Protein AF-A0A381EFH3-F1 (afdb_monomer_lite)

Sequence (188 aa):
MKIPSRKLTAARLFTASRSDPRAYLYGVLFDYDGDRIVASNSRGFCVIPHTFGANKPTGRALYLLPRG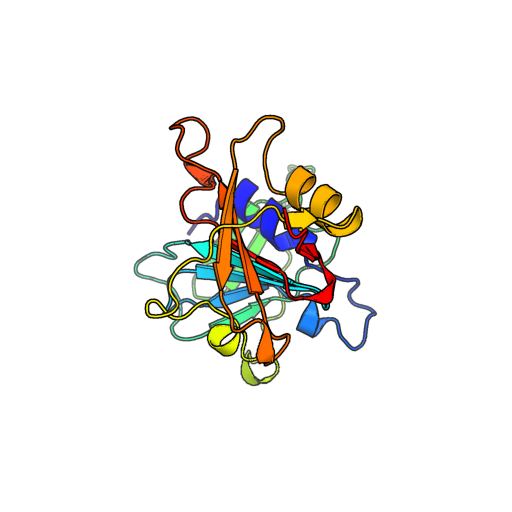SLGDYCELTDGTLTTYNRRDEEQERYQLFAQDAGKYPHFERLLPTTDAAPQNGQICLISDSLRLLARILPAGCPIQVTVYGDEAENNDVVEVRANDGDNYEELAGMRVILGPTRWTRKEL

Radius of gyration: 17.04 Å; chains: 1; bounding box: 40×42×48 Å

Secondary structure (DSSP, 8-state):
-EEPHHHHHHHHTT---TT-TTGGGG-EEEETTTTEEEEEETTEEEEEE----TTPPSSEEEE---TTTTSSEEEEETTEEEEE-SS-SS--EEEP-EEEGGGS--GGGGSPPTTSPPBP-EEEE-HHHHHHHHHHSPTT--EEEEEES-GGGT--EEEEEE-S-GGGGGGTT-EEEE-GGGEEEEP-

pLDDT: mean 70.17, std 10.73, range [44.03, 88.94]

Foldseek 3Di:
DWDDLLLLQLLLLQADAPPPPVRLQQWWKDAQVQQWIWGGHPFWIKIAHHHLDDQEDHGMWTWRDHNPLRCWIWDQDNNWIWTFHPPDPPTDTDTTDTDDCPPHPPCVVLDDDPPFDWDDFDKFFDPVLVVSCCSSDPPPQDKDKTWGDDVVVLWIKIKIARDDDPVPVSRPPMIIIGTNVGIDTDDD

Structure (mmCIF, N/CA/C/O backbone):
data_AF-A0A381EFH3-F1
#
_entry.id   AF-A0A381EFH3-F1
#
loop_
_atom_site.group_PDB
_atom_site.id
_atom_site.type_symbol
_atom_site.label_atom_id
_atom_site.label_alt_id
_atom_site.label_comp_id
_atom_site.label_asym_id
_atom_site.label_entity_id
_atom_site.label_seq_id
_atom_site.pdbx_PDB_ins_code
_atom_site.Cartn_x
_atom_site.Cartn_y
_atom_site.Cartn_z
_atom_site.occupancy
_atom_site.B_iso_or_equiv
_atom_site.auth_seq_id
_atom_site.auth_comp_id
_atom_site.auth_asym_id
_atom_site.auth_atom_id
_atom_site.pdbx_PDB_model_num
ATOM 1 N N . MET A 1 1 ? -1.723 5.601 18.797 1.00 75.38 1 MET A N 1
ATOM 2 C CA . MET A 1 1 ? -0.472 5.682 18.002 1.00 75.38 1 MET A CA 1
ATOM 3 C C . MET A 1 1 ? -0.669 6.568 16.779 1.00 75.38 1 MET A C 1
ATOM 5 O O . MET A 1 1 ? -1.712 6.477 16.144 1.00 75.38 1 MET A O 1
ATOM 9 N N . LYS A 1 2 ? 0.351 7.375 16.449 1.00 76.00 2 LYS A N 1
ATOM 10 C CA . LYS A 1 2 ? 0.412 8.304 15.310 1.00 76.00 2 LYS A CA 1
ATOM 11 C C . LYS A 1 2 ? 0.906 7.608 14.031 1.00 76.00 2 LYS A C 1
ATOM 13 O O . LYS A 1 2 ? 1.995 7.038 14.052 1.00 76.00 2 LYS A O 1
ATOM 18 N N . ILE A 1 3 ? 0.179 7.711 12.913 1.00 75.12 3 ILE A N 1
ATOM 19 C CA . ILE A 1 3 ? 0.666 7.235 11.600 1.00 75.12 3 ILE A CA 1
ATOM 20 C C . ILE A 1 3 ? 1.233 8.420 10.797 1.00 75.12 3 ILE A C 1
ATOM 22 O O . ILE A 1 3 ? 0.527 9.421 10.638 1.00 75.12 3 ILE A O 1
ATOM 26 N N . PRO A 1 4 ? 2.472 8.342 10.263 1.00 74.75 4 PRO A N 1
ATOM 27 C CA . PRO A 1 4 ? 3.064 9.428 9.483 1.00 74.75 4 PRO A CA 1
ATOM 28 C C . PRO A 1 4 ? 2.220 9.836 8.269 1.00 74.75 4 PRO A C 1
ATOM 30 O O . PRO A 1 4 ? 1.733 8.995 7.507 1.00 74.75 4 PRO A O 1
ATOM 33 N N . SER A 1 5 ? 2.095 11.146 8.044 1.00 67.19 5 SER A N 1
ATOM 34 C CA . SER A 1 5 ? 1.216 11.712 7.010 1.00 67.19 5 SER A CA 1
ATOM 35 C C . SER A 1 5 ? 1.596 11.289 5.584 1.00 67.19 5 SER A C 1
ATOM 37 O O . SER A 1 5 ? 0.707 11.060 4.760 1.00 67.19 5 SER A O 1
ATOM 39 N N . ARG A 1 6 ? 2.891 11.110 5.277 1.00 70.75 6 ARG A N 1
ATOM 40 C CA . ARG A 1 6 ? 3.347 10.652 3.950 1.00 70.75 6 ARG A CA 1
ATOM 41 C C . ARG A 1 6 ? 2.945 9.209 3.652 1.00 70.75 6 ARG A C 1
ATOM 43 O O . ARG A 1 6 ? 2.453 8.943 2.557 1.00 70.75 6 ARG A O 1
ATOM 50 N N . LYS A 1 7 ? 3.026 8.309 4.640 1.00 74.81 7 LYS A N 1
ATOM 51 C CA . LYS A 1 7 ? 2.549 6.916 4.523 1.00 74.81 7 LYS A CA 1
ATOM 52 C C . LYS A 1 7 ? 1.052 6.870 4.191 1.00 74.81 7 LYS A C 1
ATOM 54 O O . LYS A 1 7 ? 0.626 6.167 3.278 1.00 74.81 7 LYS A O 1
ATOM 59 N N . LEU A 1 8 ? 0.254 7.712 4.844 1.00 70.50 8 LEU A N 1
ATOM 60 C CA . LEU A 1 8 ? -1.182 7.845 4.556 1.00 70.50 8 LEU A CA 1
ATOM 61 C C . LEU A 1 8 ? -1.478 8.539 3.218 1.00 70.50 8 LEU A C 1
ATOM 63 O O . LEU A 1 8 ? -2.525 8.311 2.608 1.00 70.50 8 LEU A O 1
ATOM 67 N N . THR A 1 9 ? -0.591 9.424 2.766 1.00 70.75 9 THR A N 1
ATOM 68 C CA . THR A 1 9 ? -0.706 10.089 1.459 1.00 70.75 9 THR A CA 1
ATOM 69 C C . THR A 1 9 ? -0.482 9.091 0.332 1.00 70.75 9 THR A C 1
ATOM 71 O O . THR A 1 9 ? -1.271 9.050 -0.609 1.00 70.75 9 THR A O 1
ATOM 74 N N . ALA A 1 10 ? 0.516 8.220 0.473 1.00 72.56 10 ALA A N 1
ATOM 75 C CA . ALA A 1 10 ? 0.733 7.107 -0.438 1.00 72.56 10 ALA A CA 1
ATOM 76 C C . ALA A 1 10 ? -0.466 6.150 -0.488 1.00 72.56 10 ALA A C 1
ATOM 78 O O . ALA A 1 10 ? -0.978 5.869 -1.571 1.00 72.56 10 ALA A O 1
ATOM 79 N N . ALA A 1 11 ? -0.962 5.704 0.673 1.00 72.62 11 ALA A N 1
ATOM 80 C CA . ALA A 1 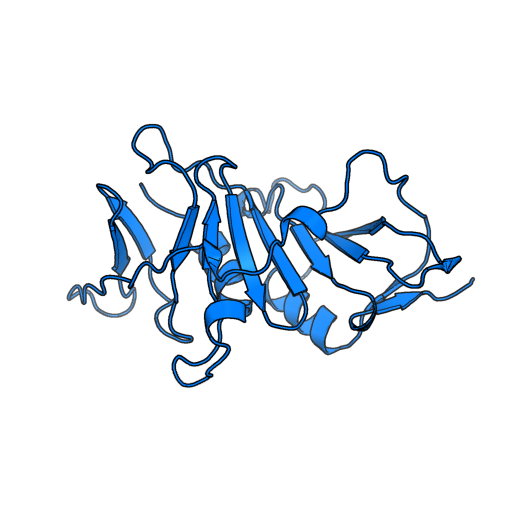11 ? -2.089 4.771 0.754 1.00 72.62 11 ALA A CA 1
ATOM 81 C C . ALA A 1 11 ? -3.365 5.307 0.068 1.00 72.62 11 ALA A C 1
ATOM 83 O O . ALA A 1 11 ? -4.101 4.567 -0.579 1.00 72.62 11 ALA A O 1
ATOM 84 N N . ARG A 1 12 ? -3.599 6.622 0.126 1.00 69.31 12 ARG A N 1
ATOM 85 C CA . ARG A 1 12 ? -4.739 7.294 -0.523 1.00 69.31 12 ARG A CA 1
ATOM 86 C C . ARG A 1 12 ? -4.784 7.218 -2.030 1.00 69.31 12 ARG A C 1
ATOM 88 O O . ARG A 1 12 ? -5.864 7.301 -2.606 1.00 69.31 12 ARG A O 1
ATOM 95 N N . LEU A 1 13 ? -3.633 7.149 -2.686 1.00 66.38 13 LEU A N 1
ATOM 96 C CA . LEU A 1 13 ? -3.593 7.141 -4.149 1.00 66.38 13 LEU A CA 1
ATOM 97 C C . LEU A 1 13 ? -4.275 5.899 -4.732 1.00 66.38 13 LEU A C 1
ATOM 99 O O . LEU A 1 13 ? -4.549 5.839 -5.931 1.00 66.38 13 LEU A O 1
ATOM 103 N N . PHE A 1 14 ? -4.593 4.945 -3.861 1.00 67.94 14 PHE A N 1
ATOM 104 C CA . PHE A 1 14 ? -5.256 3.703 -4.165 1.00 67.94 14 PHE A CA 1
ATOM 105 C C . PHE A 1 14 ? -6.741 3.694 -3.756 1.00 67.94 14 PHE A C 1
ATOM 107 O O . PHE A 1 14 ? -7.425 2.734 -4.085 1.00 67.94 14 PHE A O 1
ATOM 114 N N . THR A 1 15 ? -7.287 4.760 -3.147 1.00 64.81 15 THR A N 1
ATOM 115 C CA . THR A 1 15 ? -8.690 4.773 -2.696 1.00 64.81 15 THR A CA 1
ATOM 116 C C . THR A 1 15 ? -9.694 5.267 -3.748 1.00 64.81 15 THR A C 1
ATOM 118 O O . THR A 1 15 ? -9.406 6.143 -4.574 1.00 64.81 15 THR A O 1
ATOM 121 N N . ALA A 1 16 ? -10.902 4.692 -3.746 1.00 56.81 16 ALA A N 1
ATOM 122 C CA . ALA A 1 16 ? -11.990 5.027 -4.670 1.00 56.81 16 ALA A CA 1
ATOM 123 C C . ALA A 1 16 ? -13.116 5.797 -3.980 1.00 56.81 16 ALA A C 1
ATOM 125 O O . ALA A 1 16 ? -13.127 6.011 -2.768 1.00 56.81 16 ALA A O 1
ATOM 126 N N . SER A 1 17 ? -14.072 6.245 -4.796 1.00 55.72 17 SER A N 1
ATOM 127 C CA . SER A 1 17 ? -15.327 6.810 -4.309 1.00 55.72 17 SER A CA 1
ATOM 128 C C . SER A 1 17 ? -16.099 5.773 -3.490 1.00 55.72 17 SER A C 1
ATOM 130 O O . SER A 1 17 ? -16.179 4.610 -3.884 1.00 55.72 17 SER A O 1
ATOM 132 N N . ARG A 1 18 ? -16.746 6.215 -2.403 1.00 56.12 18 ARG A N 1
ATOM 133 C CA . ARG A 1 18 ? -17.649 5.386 -1.582 1.00 56.12 18 ARG A CA 1
ATOM 134 C C . ARG A 1 18 ? -18.826 4.794 -2.372 1.00 56.12 18 ARG A C 1
ATOM 136 O O . ARG A 1 18 ? -19.417 3.825 -1.918 1.00 56.12 18 ARG A O 1
ATOM 143 N N . SER A 1 19 ? -19.164 5.373 -3.526 1.00 58.34 19 SER A N 1
ATOM 144 C CA . SER A 1 19 ? -20.249 4.912 -4.398 1.00 58.34 19 SER A CA 1
ATOM 145 C C . SER A 1 19 ? -19.861 3.782 -5.360 1.00 58.34 19 SER A C 1
ATOM 147 O O . SER A 1 19 ? -20.736 3.267 -6.052 1.00 58.34 19 SER A O 1
ATOM 149 N N . ASP A 1 20 ? -18.583 3.387 -5.434 1.00 60.62 20 ASP A N 1
ATOM 150 C CA . ASP A 1 20 ? -18.178 2.241 -6.257 1.00 60.62 20 ASP A CA 1
ATOM 151 C C . ASP A 1 20 ? -18.549 0.935 -5.525 1.00 60.62 20 ASP A C 1
ATOM 153 O O . ASP A 1 20 ? -18.076 0.715 -4.408 1.00 60.62 20 ASP A O 1
ATOM 157 N N . PRO A 1 21 ? -19.344 0.025 -6.119 1.00 60.56 21 PRO A N 1
ATOM 158 C CA . PRO A 1 21 ? -19.649 -1.275 -5.509 1.00 60.56 21 PRO A CA 1
ATOM 159 C C . PRO A 1 21 ? -18.397 -2.140 -5.276 1.00 60.56 21 PRO A C 1
ATOM 161 O O . PRO A 1 21 ? -18.427 -3.095 -4.502 1.00 60.56 21 PRO A O 1
ATOM 164 N N . ARG A 1 22 ? -17.272 -1.799 -5.915 1.00 63.28 22 ARG A N 1
ATOM 165 C CA . ARG A 1 22 ? -15.952 -2.397 -5.702 1.00 63.28 22 ARG A CA 1
ATOM 166 C C . ARG A 1 22 ? -15.071 -1.567 -4.772 1.00 63.28 22 ARG A C 1
ATOM 168 O O . ARG A 1 22 ? -13.864 -1.768 -4.778 1.00 63.28 22 ARG A O 1
ATOM 175 N N . ALA A 1 23 ? -15.626 -0.659 -3.966 1.00 62.34 23 ALA A N 1
ATOM 176 C CA . ALA A 1 23 ? -14.868 0.181 -3.032 1.00 62.34 23 ALA A CA 1
ATOM 177 C C . ALA A 1 23 ? -13.938 -0.622 -2.102 1.00 62.34 23 ALA A C 1
ATOM 179 O O . ALA A 1 23 ? -12.894 -0.112 -1.711 1.00 62.34 23 ALA A O 1
ATOM 180 N N . TYR A 1 24 ? -14.260 -1.890 -1.813 1.00 59.56 24 TYR A N 1
ATOM 181 C CA . TYR A 1 24 ? -13.384 -2.803 -1.070 1.00 59.56 24 TYR A CA 1
ATOM 182 C C . TYR A 1 24 ? -12.041 -3.083 -1.774 1.00 59.56 24 TYR A C 1
ATOM 184 O O . TYR A 1 24 ? -11.038 -3.257 -1.092 1.00 59.56 24 TYR A O 1
ATOM 192 N N . LEU A 1 25 ? -11.986 -3.054 -3.115 1.00 58.97 25 LEU A N 1
ATOM 193 C CA . LEU A 1 25 ? -10.745 -3.139 -3.910 1.00 58.97 25 LEU A CA 1
ATOM 194 C C . LEU A 1 25 ? -9.911 -1.855 -3.858 1.00 58.97 25 LEU A C 1
ATOM 196 O O . LEU A 1 25 ? -8.834 -1.805 -4.441 1.00 58.97 25 LEU A O 1
ATOM 200 N N . TYR A 1 26 ? -10.439 -0.814 -3.221 1.00 64.88 26 TYR A N 1
ATOM 201 C CA . TYR A 1 26 ? -9.828 0.499 -3.090 1.00 64.88 26 TYR A CA 1
ATOM 202 C C . TYR A 1 26 ? -9.772 0.945 -1.620 1.00 64.88 26 TYR A C 1
ATOM 204 O O . TYR A 1 26 ? -9.859 2.132 -1.301 1.00 64.88 26 TYR A O 1
ATOM 212 N N . GLY A 1 27 ? -9.721 -0.019 -0.702 1.00 69.62 27 GLY A N 1
ATOM 213 C CA . GLY A 1 27 ? -9.573 0.230 0.726 1.00 69.62 27 GLY A CA 1
ATOM 214 C C . GLY A 1 27 ? -8.110 0.281 1.158 1.00 69.62 27 GLY A C 1
ATOM 215 O O . GLY A 1 27 ? -7.193 -0.022 0.392 1.00 69.62 27 GLY A O 1
ATOM 216 N N . VAL A 1 28 ? -7.900 0.650 2.420 1.00 77.88 28 VAL A N 1
ATOM 217 C CA . VAL A 1 28 ? -6.601 0.523 3.079 1.00 77.88 28 VAL A CA 1
ATOM 218 C C . VAL A 1 28 ? -6.724 -0.545 4.153 1.00 77.88 28 VAL A C 1
ATOM 220 O O . VAL A 1 28 ? -7.463 -0.400 5.125 1.00 77.88 28 VAL A O 1
ATOM 223 N N . LEU A 1 29 ? -6.011 -1.640 3.943 1.00 81.56 29 LEU A N 1
ATOM 224 C CA . LEU A 1 29 ? -5.913 -2.757 4.859 1.00 81.56 29 LEU A CA 1
ATOM 225 C C . LEU A 1 29 ? -4.778 -2.500 5.849 1.00 81.56 29 LEU A C 1
ATOM 227 O O . LEU A 1 29 ? -3.638 -2.247 5.465 1.00 81.56 29 LEU A O 1
ATOM 231 N N . PHE A 1 30 ? -5.094 -2.573 7.131 1.00 85.00 30 PHE A N 1
ATOM 232 C CA . PHE A 1 30 ? -4.122 -2.515 8.207 1.00 85.00 30 PHE A CA 1
ATOM 233 C C . PHE A 1 30 ? -3.863 -3.959 8.625 1.00 85.00 30 PHE A C 1
ATOM 235 O O . PHE A 1 30 ? -4.751 -4.618 9.165 1.00 85.00 30 PHE A O 1
ATOM 242 N N . ASP A 1 31 ? -2.678 -4.465 8.295 1.00 86.69 31 ASP A N 1
ATOM 243 C CA . ASP A 1 31 ? -2.218 -5.795 8.679 1.00 86.69 31 ASP A CA 1
ATOM 244 C C . ASP A 1 31 ? -1.369 -5.637 9.937 1.00 86.69 31 ASP A C 1
ATOM 246 O O . ASP A 1 31 ? -0.172 -5.337 9.867 1.00 86.69 31 ASP A O 1
ATOM 250 N N . TYR A 1 32 ? -2.034 -5.739 11.090 1.00 85.75 32 TYR A N 1
ATOM 251 C CA . TYR A 1 32 ? -1.395 -5.522 12.378 1.00 85.75 32 TYR A CA 1
ATOM 252 C C . TYR A 1 32 ? -0.381 -6.619 12.657 1.00 85.75 32 TYR A C 1
ATOM 254 O O . TYR A 1 32 ? 0.724 -6.307 13.084 1.00 85.75 32 TYR A O 1
ATOM 262 N N . ASP A 1 33 ? -0.698 -7.874 12.350 1.00 86.88 33 ASP A N 1
ATOM 263 C CA . ASP A 1 33 ? 0.217 -8.998 12.569 1.00 86.88 33 ASP A CA 1
ATOM 264 C C . ASP A 1 33 ? 1.481 -8.878 11.703 1.00 86.88 33 ASP A C 1
ATOM 266 O O . ASP A 1 33 ? 2.580 -9.182 12.160 1.00 86.88 33 ASP A O 1
ATOM 270 N N . GLY A 1 34 ? 1.339 -8.377 10.471 1.00 85.56 34 GLY A N 1
ATOM 271 C CA . GLY A 1 34 ? 2.452 -8.140 9.548 1.00 85.56 34 GLY A CA 1
ATOM 272 C C . GLY A 1 34 ? 3.160 -6.786 9.686 1.00 85.56 34 GLY A C 1
ATOM 273 O O . GLY A 1 34 ? 4.024 -6.499 8.856 1.00 85.56 34 GLY A O 1
ATOM 274 N N . ASP A 1 35 ? 2.770 -5.941 10.652 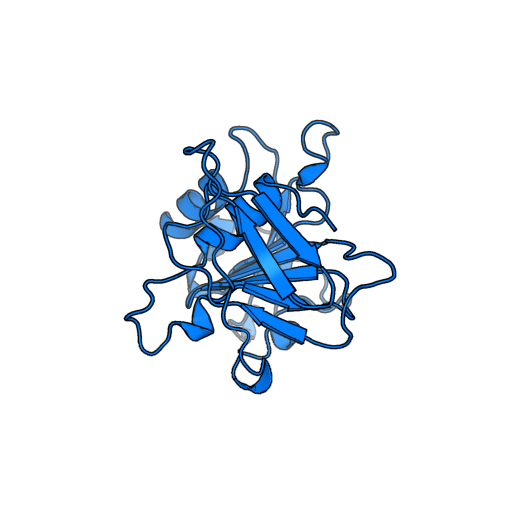1.00 88.75 35 ASP A N 1
ATOM 275 C CA . ASP A 1 35 ? 3.266 -4.564 10.853 1.00 88.75 35 ASP A CA 1
ATOM 276 C C . ASP A 1 35 ? 3.371 -3.758 9.548 1.00 88.75 35 ASP A C 1
ATOM 278 O O . ASP A 1 35 ? 4.411 -3.200 9.169 1.00 88.75 35 ASP A O 1
ATOM 282 N N . ARG A 1 36 ? 2.258 -3.717 8.811 1.00 88.94 36 ARG A N 1
ATOM 283 C CA . ARG A 1 36 ? 2.194 -3.035 7.519 1.00 88.94 36 ARG A CA 1
ATOM 284 C C . ARG A 1 36 ? 0.808 -2.500 7.199 1.00 88.94 36 ARG A C 1
ATOM 286 O O . ARG A 1 36 ? -0.223 -3.043 7.586 1.00 88.94 36 ARG A O 1
ATOM 293 N N . ILE A 1 37 ? 0.803 -1.431 6.420 1.00 86.38 37 ILE A N 1
ATOM 294 C CA . ILE A 1 37 ? -0.377 -0.863 5.783 1.00 86.38 37 ILE A CA 1
ATOM 295 C C . ILE A 1 37 ? -0.343 -1.287 4.316 1.00 86.38 37 ILE A C 1
ATOM 297 O O . ILE A 1 37 ? 0.676 -1.136 3.642 1.00 86.38 37 ILE A O 1
ATOM 301 N N . VAL A 1 38 ? -1.453 -1.808 3.811 1.00 84.31 38 VAL A N 1
ATOM 302 C CA . VAL A 1 38 ? -1.595 -2.251 2.426 1.00 84.31 38 VAL A CA 1
ATOM 303 C C . VAL A 1 38 ? -2.720 -1.470 1.780 1.00 84.31 38 VAL A C 1
ATOM 305 O O . VAL A 1 38 ? -3.863 -1.524 2.217 1.00 84.31 38 VAL A O 1
ATOM 308 N N . ALA A 1 39 ? -2.405 -0.753 0.713 1.00 80.69 39 ALA A N 1
ATOM 309 C CA . ALA A 1 39 ? -3.396 -0.057 -0.086 1.00 80.69 39 ALA A CA 1
ATOM 310 C C . ALA A 1 39 ? -3.448 -0.697 -1.470 1.00 80.69 39 ALA A C 1
ATOM 312 O O . ALA A 1 39 ? -2.418 -0.875 -2.117 1.00 80.69 39 ALA A O 1
ATOM 313 N N . SER A 1 40 ? -4.638 -1.077 -1.911 1.00 76.31 40 SER A N 1
ATOM 314 C CA . SER A 1 40 ? -4.859 -1.637 -3.242 1.00 76.31 40 SER A CA 1
ATOM 315 C C . SER A 1 40 ? -5.764 -0.714 -4.020 1.00 76.31 40 SER A C 1
ATOM 317 O O . SER A 1 40 ? -6.615 -0.049 -3.445 1.00 76.31 40 SER A O 1
ATOM 319 N N . ASN A 1 41 ? -5.559 -0.664 -5.326 1.00 70.69 41 ASN A N 1
ATOM 320 C CA . ASN A 1 41 ? -6.613 -0.309 -6.252 1.00 70.69 41 ASN A CA 1
ATOM 321 C C . ASN A 1 41 ? -6.831 -1.504 -7.181 1.00 70.69 41 ASN A C 1
ATOM 323 O O . ASN A 1 41 ? -6.032 -2.440 -7.212 1.00 70.69 41 ASN A O 1
ATOM 327 N N . SER A 1 42 ? -7.857 -1.441 -8.027 1.00 64.50 42 SER A N 1
ATOM 328 C CA . SER A 1 42 ? -8.128 -2.473 -9.043 1.00 64.50 42 SER A CA 1
ATOM 329 C C . SER A 1 42 ? -6.964 -2.787 -10.001 1.00 64.50 42 SER A C 1
ATOM 331 O O . SER A 1 42 ? -7.113 -3.625 -10.885 1.00 64.50 42 SER A O 1
ATOM 333 N N . ARG A 1 43 ? -5.826 -2.095 -9.891 1.00 67.81 43 ARG A N 1
ATOM 334 C CA . ARG A 1 43 ? -4.737 -2.104 -10.857 1.00 67.81 43 ARG A CA 1
ATOM 335 C C . ARG A 1 43 ? -3.331 -2.188 -10.236 1.00 67.81 43 ARG A C 1
ATOM 337 O O . ARG A 1 43 ? -2.368 -1.965 -10.973 1.00 67.81 43 ARG A O 1
ATOM 344 N N . GLY A 1 44 ? -3.191 -2.422 -8.930 1.00 76.06 44 GLY A N 1
ATOM 345 C CA . GLY A 1 44 ? -1.894 -2.511 -8.247 1.00 76.06 44 GLY A CA 1
ATOM 346 C C . GLY A 1 44 ? -1.987 -2.388 -6.726 1.00 76.06 44 GLY A C 1
ATOM 347 O O . GLY A 1 44 ? -3.021 -1.993 -6.183 1.00 76.06 44 GLY A O 1
ATOM 348 N N . PHE A 1 45 ? -0.886 -2.709 -6.046 1.00 81.81 45 PHE A N 1
ATOM 349 C CA . PHE A 1 45 ? -0.802 -2.723 -4.585 1.00 81.81 45 PHE A CA 1
ATOM 350 C C . PHE A 1 45 ? 0.367 -1.885 -4.099 1.00 81.81 45 PHE A C 1
ATOM 352 O O . PHE A 1 45 ? 1.411 -1.787 -4.737 1.00 81.81 45 PHE A O 1
ATOM 359 N N . CYS A 1 46 ? 0.190 -1.305 -2.928 1.00 84.50 46 CYS A N 1
ATOM 360 C CA . CYS A 1 46 ? 1.196 -0.554 -2.226 1.00 84.50 46 CYS A CA 1
ATOM 361 C C . CYS A 1 46 ? 1.321 -1.117 -0.816 1.00 84.50 46 CYS A C 1
ATOM 363 O O . CYS A 1 46 ? 0.355 -1.100 -0.054 1.00 84.50 46 CYS A O 1
ATOM 365 N N . VAL A 1 47 ? 2.506 -1.605 -0.473 1.00 86.75 47 VAL A N 1
ATOM 366 C CA . VAL A 1 47 ? 2.822 -2.160 0.842 1.00 86.75 47 VAL A CA 1
ATOM 367 C C . VAL A 1 47 ? 3.730 -1.183 1.563 1.00 86.75 47 VAL A C 1
ATOM 369 O O . VAL A 1 47 ? 4.817 -0.856 1.092 1.00 86.75 47 VAL A O 1
ATOM 372 N N . ILE A 1 48 ? 3.275 -0.711 2.713 1.00 86.38 48 ILE A N 1
ATOM 373 C CA . ILE A 1 48 ? 3.923 0.333 3.494 1.00 86.38 48 ILE A CA 1
ATOM 374 C C . ILE A 1 48 ? 4.247 -0.260 4.867 1.00 86.38 48 ILE A C 1
ATOM 376 O O . ILE A 1 48 ? 3.328 -0.466 5.661 1.00 86.38 48 ILE A O 1
ATOM 380 N N . PRO A 1 49 ? 5.521 -0.540 5.182 1.00 86.19 49 PRO A N 1
ATOM 381 C CA . PRO A 1 49 ? 5.904 -0.992 6.514 1.00 86.19 49 PRO A CA 1
ATOM 382 C C . PRO A 1 49 ? 5.500 0.035 7.571 1.00 86.19 49 PRO A C 1
ATOM 384 O O . PRO A 1 49 ? 5.748 1.240 7.418 1.00 86.19 49 PRO A O 1
ATOM 387 N N . HIS A 1 50 ? 4.868 -0.417 8.647 1.00 85.38 50 HIS A N 1
ATOM 388 C CA . HIS A 1 50 ? 4.466 0.448 9.744 1.00 85.38 50 HIS A CA 1
ATOM 389 C C . HIS A 1 50 ? 4.287 -0.344 11.038 1.00 85.38 50 HIS A C 1
ATOM 391 O O . HIS A 1 50 ? 3.405 -1.186 11.151 1.00 85.38 50 HIS A O 1
ATOM 397 N N . THR A 1 51 ? 5.097 -0.011 12.038 1.00 86.69 51 THR A N 1
ATOM 398 C CA . THR A 1 51 ? 4.989 -0.574 13.382 1.00 86.69 51 THR A CA 1
ATOM 399 C C . THR A 1 51 ? 3.856 0.114 14.134 1.00 86.69 51 THR A C 1
ATOM 401 O O . THR A 1 51 ? 3.996 1.281 14.488 1.00 86.69 51 THR A O 1
ATOM 404 N N . PHE A 1 52 ? 2.760 -0.605 14.404 1.00 82.50 52 PHE A N 1
ATOM 405 C CA . PHE A 1 52 ? 1.574 -0.062 15.094 1.00 82.50 52 PHE A CA 1
ATOM 406 C C . PHE A 1 52 ? 1.709 -0.010 16.634 1.00 82.50 52 PHE A C 1
ATOM 408 O O . PHE A 1 52 ? 0.813 0.474 17.332 1.00 82.50 52 PHE A O 1
ATOM 415 N N . GLY A 1 53 ? 2.850 -0.462 17.165 1.00 83.38 53 GLY A N 1
ATOM 416 C CA . GLY A 1 53 ? 3.181 -0.461 18.593 1.00 83.38 53 GLY A CA 1
ATOM 417 C C . GLY A 1 53 ? 2.521 -1.585 19.384 1.00 83.38 53 GLY A C 1
ATOM 418 O O . GLY A 1 53 ? 1.758 -2.380 18.846 1.00 83.38 53 GLY A O 1
ATOM 419 N N . ALA A 1 54 ? 2.831 -1.649 20.681 1.00 82.69 54 ALA A N 1
ATOM 420 C CA . ALA A 1 54 ? 2.446 -2.768 21.546 1.00 82.69 54 ALA A CA 1
ATOM 421 C C . ALA A 1 54 ? 0.927 -2.900 21.773 1.00 82.69 54 ALA A C 1
ATOM 423 O O . ALA A 1 54 ? 0.438 -4.006 21.963 1.00 82.69 54 ALA A O 1
ATOM 424 N N . ASN A 1 55 ? 0.180 -1.793 21.705 1.00 80.44 55 ASN A N 1
ATOM 425 C CA . ASN A 1 55 ? -1.264 -1.759 21.985 1.00 80.44 55 ASN A CA 1
ATOM 426 C C . ASN A 1 55 ? -2.125 -1.861 20.712 1.00 80.44 55 ASN A C 1
ATOM 428 O O . ASN A 1 55 ? -3.261 -1.385 20.684 1.00 80.44 55 ASN A O 1
ATOM 432 N N . LYS A 1 56 ? -1.571 -2.403 19.623 1.00 82.62 56 LYS A N 1
ATOM 433 C CA . LYS A 1 56 ? -2.309 -2.602 18.371 1.00 82.62 56 LYS A CA 1
ATOM 434 C C . LYS A 1 56 ? -3.320 -3.756 18.505 1.00 82.62 56 LYS A C 1
ATOM 436 O O . LYS A 1 56 ? -3.061 -4.696 19.256 1.00 82.62 56 LYS A O 1
ATOM 441 N N . PRO A 1 57 ? -4.444 -3.727 17.765 1.00 81.94 57 PRO A N 1
ATOM 442 C CA . PRO A 1 57 ? -5.296 -4.903 17.592 1.00 81.94 57 PRO A CA 1
ATOM 443 C C . PRO A 1 57 ? -4.523 -6.072 16.971 1.00 81.94 57 PRO A C 1
ATOM 445 O O . PRO A 1 57 ? -3.500 -5.863 16.324 1.00 81.94 57 PRO A O 1
ATOM 448 N N . THR A 1 58 ? -5.033 -7.291 17.122 1.00 84.69 58 THR A N 1
ATOM 449 C CA . THR A 1 58 ? -4.525 -8.466 16.400 1.00 84.69 58 THR A CA 1
ATOM 450 C C . THR A 1 58 ? -5.265 -8.658 15.079 1.00 84.69 58 THR A C 1
ATOM 452 O O . THR A 1 58 ? -6.398 -8.199 14.905 1.00 84.69 58 THR A O 1
ATOM 455 N N . GLY A 1 59 ? -4.634 -9.346 14.130 1.00 84.81 59 GLY A N 1
ATOM 456 C CA . GLY A 1 59 ? -5.245 -9.656 12.846 1.00 84.81 59 GLY A CA 1
ATOM 457 C C . GLY A 1 59 ? -5.195 -8.496 11.859 1.00 84.81 59 GLY A C 1
ATOM 458 O O . GLY A 1 59 ? -4.200 -7.776 11.729 1.00 84.81 59 GLY A O 1
ATOM 459 N N . ARG A 1 60 ? -6.280 -8.348 11.096 1.00 85.50 60 ARG A N 1
ATOM 460 C CA . ARG A 1 60 ? -6.361 -7.425 9.962 1.00 85.50 60 ARG A CA 1
ATOM 461 C C . ARG A 1 60 ? -7.661 -6.647 9.989 1.00 85.50 60 ARG A C 1
ATOM 463 O O . ARG A 1 60 ? -8.719 -7.224 10.229 1.00 85.50 60 ARG A O 1
ATOM 470 N N . ALA A 1 61 ? -7.586 -5.364 9.658 1.00 79.56 61 ALA A N 1
ATOM 471 C CA . ALA A 1 61 ? -8.753 -4.499 9.549 1.00 79.56 61 ALA A CA 1
ATOM 472 C C . ALA A 1 61 ? -8.760 -3.763 8.209 1.00 79.56 61 ALA A C 1
ATOM 474 O O . ALA A 1 61 ? -7.785 -3.103 7.842 1.00 79.56 61 ALA A O 1
ATOM 475 N N . LEU A 1 62 ? -9.868 -3.866 7.472 1.00 76.38 62 LEU A N 1
ATOM 476 C CA . LEU A 1 62 ? -10.073 -3.094 6.252 1.00 76.38 62 LEU A CA 1
ATOM 477 C C . LEU A 1 62 ? -10.760 -1.772 6.593 1.00 76.38 62 LEU A C 1
ATOM 479 O O . LEU A 1 62 ? -11.919 -1.761 7.013 1.00 76.38 62 LEU A O 1
ATOM 483 N N . TYR A 1 63 ? -10.067 -0.662 6.351 1.00 74.88 63 TYR A N 1
ATOM 484 C CA . TYR A 1 63 ? -10.620 0.680 6.490 1.00 74.88 63 TYR A CA 1
ATOM 485 C C . TYR A 1 63 ? -10.936 1.276 5.118 1.00 74.88 63 TYR A C 1
ATOM 487 O O . TYR A 1 63 ? -10.068 1.430 4.252 1.00 74.88 63 TYR A O 1
ATOM 495 N N . LEU A 1 64 ? -12.201 1.651 4.922 1.00 67.88 64 LEU A N 1
ATOM 496 C CA . LEU A 1 64 ? -12.652 2.345 3.718 1.00 67.88 64 LEU A CA 1
ATOM 497 C C . LEU A 1 64 ? -12.510 3.856 3.908 1.00 67.88 64 LEU A C 1
ATOM 499 O O . LEU A 1 64 ? -13.395 4.535 4.435 1.00 67.88 64 LEU A O 1
ATOM 503 N N . LEU A 1 65 ? -11.366 4.374 3.471 1.00 64.81 65 LEU A N 1
ATOM 504 C CA . LEU A 1 65 ? -11.032 5.791 3.525 1.00 64.81 65 LEU A CA 1
ATOM 505 C C . LEU A 1 65 ? -11.659 6.543 2.334 1.00 64.81 65 LEU A C 1
ATOM 507 O O . LEU A 1 65 ? -11.311 6.242 1.189 1.00 64.81 65 LEU A O 1
ATOM 511 N N . PRO A 1 66 ? -12.549 7.532 2.557 1.00 55.78 66 PRO A N 1
ATOM 512 C CA . PRO A 1 66 ? -13.050 8.383 1.483 1.00 55.78 66 PRO A CA 1
ATOM 513 C C . PRO A 1 66 ? -11.913 9.044 0.697 1.00 55.78 66 PRO A C 1
ATOM 515 O O . PRO A 1 66 ? -10.958 9.580 1.266 1.00 55.78 66 PRO A O 1
ATOM 518 N N . ARG A 1 67 ? -12.046 9.084 -0.631 1.00 51.94 67 ARG A N 1
ATOM 519 C CA . ARG A 1 67 ? -11.180 9.885 -1.501 1.00 51.94 67 ARG A CA 1
ATOM 520 C C . ARG A 1 67 ? -11.432 11.378 -1.242 1.00 51.94 67 ARG A C 1
ATOM 522 O O . ARG A 1 67 ? -12.288 11.978 -1.876 1.00 51.94 67 ARG A O 1
ATOM 529 N N . GLY A 1 68 ? -10.714 11.957 -0.280 1.00 48.97 68 GLY A N 1
ATOM 530 C CA . GLY A 1 68 ? -10.812 13.380 0.075 1.00 48.97 68 GLY A CA 1
ATOM 531 C C . GLY A 1 68 ? -10.593 13.690 1.558 1.00 48.97 68 GLY A C 1
ATOM 532 O O . GLY A 1 68 ? -10.031 14.732 1.865 1.00 48.97 68 GLY A O 1
ATOM 533 N N . SER A 1 69 ? -10.906 12.763 2.469 1.00 50.03 69 SER A N 1
ATOM 534 C CA . SER A 1 69 ? -10.797 12.930 3.941 1.00 50.03 69 SER A CA 1
ATOM 535 C C . SER A 1 69 ? -9.377 12.736 4.484 1.00 50.03 69 SER A C 1
ATOM 537 O O . SER A 1 69 ? -9.146 12.322 5.609 1.00 50.03 69 SER A O 1
ATOM 539 N N . LEU A 1 70 ? -8.425 12.823 3.573 1.00 50.44 70 LEU A N 1
ATOM 540 C CA . LEU A 1 70 ? -7.049 12.449 3.740 1.00 50.44 70 LEU A CA 1
ATOM 541 C C . LEU A 1 70 ? -6.123 13.500 4.325 1.00 50.44 70 LEU A C 1
ATOM 543 O O . LEU A 1 70 ? -5.015 13.159 4.674 1.00 50.44 70 LEU A O 1
ATOM 547 N N . GLY A 1 71 ? -6.423 14.798 4.273 1.00 48.28 71 GLY A N 1
ATOM 548 C CA . GLY A 1 71 ? -5.471 15.885 4.610 1.00 48.28 71 GLY A CA 1
ATOM 549 C C . GLY A 1 71 ? -4.908 15.842 6.041 1.00 48.28 71 GLY A C 1
ATOM 550 O O . GLY A 1 71 ? -4.200 16.749 6.465 1.00 48.28 71 GLY A O 1
ATOM 551 N N . ASP A 1 72 ? -5.117 14.726 6.714 1.00 58.56 72 ASP A N 1
ATOM 552 C CA . ASP A 1 72 ? -5.720 14.524 7.985 1.00 58.56 72 ASP A CA 1
ATOM 553 C C . ASP A 1 72 ? -4.834 13.499 8.674 1.00 58.56 72 ASP A C 1
ATOM 555 O O . ASP A 1 72 ? -4.366 12.511 8.096 1.00 58.56 72 ASP A O 1
ATOM 559 N N . TYR A 1 73 ? -4.517 13.787 9.913 1.00 60.91 73 TYR A N 1
ATOM 560 C CA . TYR A 1 73 ? -3.685 12.930 10.726 1.00 60.91 73 TYR A CA 1
ATOM 561 C C . TYR A 1 73 ? -4.515 11.694 11.148 1.00 60.91 73 TYR A C 1
ATOM 563 O O . TYR A 1 73 ? -5.714 11.827 11.381 1.00 60.91 73 TYR A O 1
ATOM 571 N N . CYS A 1 74 ? -3.926 10.488 11.200 1.00 72.81 74 CYS A N 1
ATOM 572 C CA . CYS A 1 74 ? -4.602 9.299 11.743 1.00 72.81 74 CYS A CA 1
ATOM 573 C C . CYS A 1 74 ? -4.028 8.913 13.099 1.00 72.81 74 CYS A C 1
ATOM 575 O O . CYS A 1 74 ? -2.806 8.831 13.269 1.00 72.81 74 CYS A O 1
ATOM 577 N N . GLU A 1 75 ? -4.921 8.558 14.013 1.00 74.12 75 GLU A N 1
ATOM 578 C CA . GLU A 1 75 ? -4.575 7.993 15.305 1.00 74.12 75 GLU A CA 1
ATOM 579 C C . GLU A 1 75 ? -5.340 6.703 15.565 1.00 74.12 75 GLU A C 1
ATOM 581 O O . GLU A 1 75 ? -6.559 6.646 15.415 1.00 74.12 75 GLU A O 1
ATOM 586 N N . LEU A 1 76 ? -4.602 5.670 15.958 1.00 72.88 76 LEU A N 1
ATOM 587 C CA . LEU A 1 76 ? -5.164 4.407 16.415 1.00 72.88 76 LEU A CA 1
ATOM 588 C C . LEU A 1 76 ? -5.189 4.385 17.945 1.00 72.88 76 LEU A C 1
ATOM 590 O O . LEU A 1 76 ? -4.119 4.395 18.563 1.00 72.88 76 LEU A O 1
ATOM 594 N N . THR A 1 77 ? -6.381 4.322 18.530 1.00 74.44 77 THR A N 1
ATOM 595 C CA . THR A 1 77 ? -6.591 4.234 19.983 1.00 74.44 77 THR A CA 1
ATOM 596 C C . THR A 1 77 ? -7.623 3.149 20.250 1.00 74.44 77 THR A C 1
ATOM 598 O O . THR A 1 77 ? -8.710 3.196 19.681 1.00 74.44 77 THR A O 1
ATOM 601 N N . ASP A 1 78 ? -7.266 2.144 21.051 1.00 74.06 78 ASP A N 1
ATOM 602 C CA . ASP A 1 78 ? -8.149 1.030 21.434 1.00 74.06 78 ASP A CA 1
ATOM 603 C C . ASP A 1 78 ? -8.853 0.358 20.236 1.00 74.06 78 ASP A C 1
ATOM 605 O O . ASP A 1 78 ? -10.052 0.093 20.243 1.00 74.06 78 ASP A O 1
ATOM 609 N N . GLY A 1 79 ? -8.110 0.151 19.141 1.00 68.12 79 GLY A N 1
ATOM 610 C CA . GLY A 1 79 ? -8.620 -0.437 17.893 1.00 68.12 79 GLY A CA 1
ATOM 611 C C . GLY A 1 79 ? -9.511 0.470 17.041 1.00 68.12 79 GLY A C 1
ATOM 612 O O . GLY A 1 79 ? -9.899 0.097 15.933 1.00 68.12 79 GLY A O 1
ATOM 613 N N . THR A 1 80 ? -9.774 1.691 17.498 1.00 71.94 80 THR A N 1
ATOM 614 C CA . THR A 1 80 ? -10.499 2.708 16.739 1.00 71.94 80 THR A CA 1
ATOM 615 C C . THR A 1 80 ? -9.514 3.580 15.969 1.00 71.94 80 THR A C 1
ATOM 617 O O . THR A 1 80 ? -8.661 4.247 16.558 1.00 71.94 80 THR A O 1
ATOM 620 N N . LEU A 1 81 ? -9.632 3.586 14.639 1.00 73.12 81 LEU A N 1
ATOM 621 C CA . LEU A 1 81 ? -8.869 4.481 13.773 1.00 73.12 81 LEU A CA 1
ATOM 622 C C . LEU A 1 81 ? -9.634 5.799 13.605 1.00 73.12 81 LEU A C 1
ATOM 624 O O . LEU A 1 81 ? -10.704 5.835 12.994 1.00 73.12 81 LEU A O 1
ATOM 628 N N . THR A 1 82 ? -9.068 6.874 14.144 1.00 72.00 82 THR A N 1
ATOM 629 C CA . THR A 1 82 ? -9.618 8.233 14.083 1.00 72.00 82 THR A CA 1
ATOM 630 C C . THR A 1 82 ? -8.835 9.059 13.069 1.00 72.00 82 THR A C 1
ATOM 632 O O . THR A 1 82 ? -7.604 9.039 13.078 1.00 72.00 82 THR A O 1
ATOM 635 N N . THR A 1 83 ? -9.531 9.789 12.197 1.00 66.56 83 THR A N 1
ATOM 636 C CA . THR A 1 83 ? -8.934 10.752 11.252 1.00 66.56 83 THR A CA 1
ATOM 637 C C . THR A 1 83 ? -9.252 12.183 11.676 1.00 66.56 83 THR A C 1
ATOM 639 O O . THR A 1 83 ? -10.388 12.453 12.065 1.00 66.56 83 THR A O 1
ATOM 642 N N . TYR A 1 84 ? -8.282 13.092 11.559 1.00 62.97 84 TYR A N 1
ATOM 643 C CA . TYR A 1 84 ? -8.402 14.495 11.974 1.00 62.97 84 TYR A CA 1
ATOM 644 C C . TYR A 1 84 ? -8.150 15.460 10.822 1.00 62.97 84 TYR A C 1
ATOM 646 O O . TYR A 1 84 ? -7.038 15.452 10.304 1.00 62.97 84 TYR A O 1
ATOM 654 N N . ASN A 1 85 ? -9.094 16.344 10.492 1.00 57.84 85 ASN A N 1
ATOM 655 C CA . ASN A 1 85 ? -8.889 17.356 9.451 1.00 57.84 85 ASN A CA 1
ATOM 656 C C . ASN A 1 85 ? -7.809 18.381 9.824 1.00 57.84 85 ASN A C 1
ATOM 658 O O . ASN A 1 85 ? -7.806 18.924 10.922 1.00 57.84 85 ASN A O 1
ATOM 662 N N . ARG A 1 86 ? -6.856 18.629 8.915 1.00 53.00 86 ARG A N 1
ATOM 663 C CA . ARG A 1 86 ? -5.745 19.578 9.131 1.00 53.00 86 ARG A CA 1
ATOM 664 C C . ARG A 1 86 ? -6.121 21.032 8.820 1.00 53.00 86 ARG A C 1
ATOM 666 O O . ARG A 1 86 ? -5.319 21.914 9.109 1.00 53.00 86 ARG A O 1
ATOM 673 N N . ARG A 1 87 ? -7.272 21.287 8.183 1.00 50.97 87 ARG A N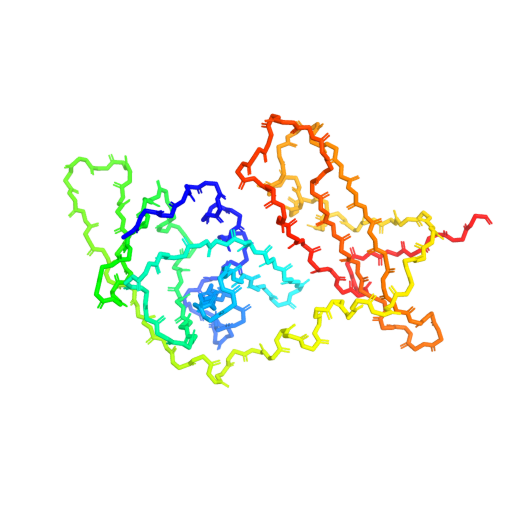 1
ATOM 674 C CA . ARG A 1 87 ? -7.695 22.639 7.768 1.00 50.97 87 ARG A CA 1
ATOM 675 C C . ARG A 1 87 ? -8.554 23.389 8.779 1.00 50.97 87 ARG A C 1
ATOM 677 O O . ARG A 1 87 ? -8.544 24.611 8.713 1.00 50.97 87 ARG A O 1
ATOM 684 N N . ASP A 1 88 ? -9.202 22.698 9.707 1.00 47.84 88 ASP A N 1
ATOM 685 C CA . ASP A 1 88 ? -10.065 23.327 10.702 1.00 47.84 88 ASP A CA 1
ATOM 686 C C . ASP A 1 88 ? -9.521 23.019 12.100 1.00 47.84 88 ASP A C 1
ATOM 688 O O . ASP A 1 88 ? -9.421 21.863 12.511 1.00 47.84 88 ASP A O 1
ATOM 692 N N . GLU A 1 89 ? -9.127 24.063 12.835 1.00 44.41 89 GLU A N 1
ATOM 693 C CA . GLU A 1 89 ? -8.729 23.967 14.250 1.00 44.41 89 GLU A CA 1
ATOM 694 C C . GLU A 1 89 ? -9.911 23.557 15.159 1.00 44.41 89 GLU A C 1
ATOM 696 O O . GLU A 1 89 ? -9.724 23.272 16.343 1.00 44.41 89 GLU A O 1
ATOM 701 N N . GLU A 1 90 ? -11.113 23.428 14.590 1.00 44.03 90 GLU A N 1
ATOM 702 C CA . GLU A 1 90 ? -12.274 22.778 15.189 1.00 44.03 90 GLU A CA 1
ATOM 703 C C . GLU A 1 90 ? -12.360 21.319 14.698 1.00 44.03 90 GLU A C 1
ATOM 705 O O . GLU A 1 90 ? -12.656 21.021 13.544 1.00 44.03 90 GLU A O 1
ATOM 710 N N . GLN A 1 91 ? -12.027 20.386 15.594 1.00 47.69 91 GLN A N 1
ATOM 711 C CA . GLN A 1 91 ? -11.852 18.959 15.308 1.00 47.69 91 GLN A CA 1
ATOM 712 C C . GLN A 1 91 ? -13.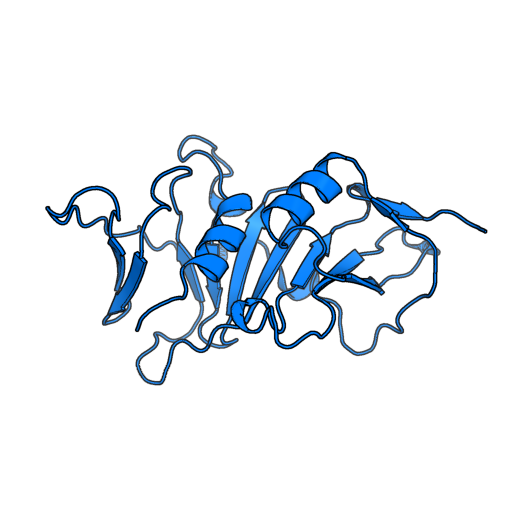136 18.273 14.804 1.00 47.69 91 GLN A C 1
ATOM 714 O O . GLN A 1 91 ? -13.923 17.763 15.605 1.00 47.69 91 GLN A O 1
ATOM 719 N N . GLU A 1 92 ? -13.308 18.115 13.493 1.00 46.28 92 GLU A N 1
ATOM 720 C CA . GLU A 1 92 ? -14.242 17.109 12.978 1.00 46.28 92 GLU A CA 1
ATOM 721 C C . GLU A 1 92 ? -13.630 15.706 13.106 1.00 46.28 92 GLU A C 1
ATOM 723 O O . GLU A 1 92 ? -12.621 15.371 12.478 1.00 46.28 92 GLU A O 1
ATOM 728 N N . ARG A 1 93 ? -14.242 14.873 13.956 1.00 54.47 93 ARG A N 1
ATOM 729 C CA . ARG A 1 93 ? -13.852 13.474 14.173 1.00 54.47 93 ARG A CA 1
ATOM 730 C C . ARG A 1 93 ? -14.668 12.567 13.266 1.00 54.47 93 ARG A C 1
ATOM 732 O O . ARG A 1 93 ? -15.866 12.396 13.474 1.00 54.47 93 ARG A O 1
ATOM 739 N N . TYR A 1 94 ? -14.001 11.908 12.326 1.00 55.62 94 TYR A N 1
ATOM 740 C CA . TYR A 1 94 ? -14.611 10.826 11.561 1.00 55.62 94 TYR A CA 1
ATOM 741 C C . TYR A 1 94 ? -14.136 9.483 12.117 1.00 55.62 94 TYR A C 1
ATOM 743 O O . TYR A 1 94 ? -12.940 9.185 12.122 1.00 55.62 94 TYR A O 1
ATOM 751 N N . GLN A 1 95 ? -15.080 8.661 12.579 1.00 55.47 95 GLN A N 1
ATOM 752 C CA . GLN A 1 95 ? -14.820 7.245 12.820 1.00 55.47 95 GLN A CA 1
ATOM 753 C C . GLN A 1 95 ? -14.884 6.511 11.484 1.00 55.47 95 GLN A C 1
ATOM 755 O O . GLN A 1 95 ? -15.866 6.605 10.741 1.00 55.47 95 GLN A O 1
ATOM 760 N N . LEU A 1 96 ? -13.813 5.800 11.152 1.00 63.22 96 LEU A N 1
ATOM 761 C CA . LEU A 1 96 ? -13.787 4.973 9.957 1.00 63.22 96 LEU A CA 1
ATOM 762 C C . LEU A 1 96 ? -14.510 3.661 10.227 1.00 63.22 96 LEU A C 1
ATOM 764 O O . LEU A 1 96 ? -14.257 2.992 11.225 1.00 63.22 96 LEU A O 1
ATOM 768 N N . PHE A 1 97 ? -15.383 3.274 9.301 1.00 58.69 97 PHE A N 1
ATOM 769 C CA . PHE A 1 97 ? -16.026 1.970 9.352 1.00 58.69 97 PHE A CA 1
ATOM 770 C C . PHE A 1 97 ? -14.983 0.887 9.072 1.00 58.69 97 PHE A C 1
ATOM 772 O O . PHE A 1 97 ? -14.420 0.832 7.974 1.00 58.69 97 PHE A O 1
ATOM 779 N N . ALA A 1 98 ? -14.735 0.041 10.070 1.00 63.84 98 ALA A N 1
ATOM 780 C CA . ALA A 1 98 ? -13.995 -1.197 9.897 1.00 63.84 98 ALA A CA 1
ATOM 781 C C . ALA A 1 98 ? -14.923 -2.240 9.263 1.00 63.84 98 ALA A C 1
ATOM 783 O O . ALA A 1 98 ? -16.060 -2.424 9.702 1.00 63.84 98 ALA A O 1
ATOM 784 N N . GLN A 1 99 ? -14.447 -2.911 8.220 1.00 64.56 99 GLN A N 1
ATOM 785 C CA . GLN A 1 99 ? -15.104 -4.091 7.664 1.00 64.56 99 GLN A CA 1
ATOM 786 C C . GLN A 1 99 ? -14.237 -5.325 7.884 1.00 64.56 99 GLN A C 1
ATOM 788 O O . GLN A 1 99 ? -13.015 -5.223 8.020 1.00 64.56 99 GLN A O 1
ATOM 793 N N . ASP A 1 100 ? -14.884 -6.491 7.878 1.00 63.22 100 ASP A N 1
ATOM 794 C CA . ASP A 1 100 ? -14.188 -7.771 7.842 1.00 63.22 100 ASP A CA 1
ATOM 795 C C . ASP A 1 100 ? -13.251 -7.822 6.622 1.00 63.22 100 ASP A C 1
ATOM 797 O O . ASP A 1 100 ? -13.674 -7.682 5.467 1.00 63.22 100 ASP A O 1
ATOM 801 N N . ALA A 1 101 ? -11.960 -8.014 6.899 1.00 65.06 101 ALA A N 1
ATOM 802 C CA . ALA A 1 101 ? -10.913 -8.120 5.896 1.00 65.06 101 ALA A CA 1
ATOM 803 C C . ALA A 1 101 ? -11.039 -9.388 5.032 1.00 65.06 101 ALA A C 1
ATOM 805 O O . ALA A 1 101 ? -10.388 -9.463 3.993 1.00 65.06 101 ALA A O 1
ATOM 806 N N . GLY A 1 102 ? -11.896 -10.352 5.395 1.00 63.62 102 GLY A N 1
ATOM 807 C CA . GLY A 1 102 ? -12.143 -11.577 4.627 1.00 63.62 102 GLY A CA 1
ATOM 808 C C . GLY A 1 102 ? -12.668 -11.352 3.202 1.00 63.62 102 GLY A C 1
ATOM 809 O O . GLY A 1 102 ? -12.554 -12.241 2.363 1.00 63.62 102 GLY A O 1
ATOM 810 N N . LYS A 1 103 ? -13.205 -10.161 2.893 1.00 60.47 103 LYS A N 1
ATOM 811 C CA . LYS A 1 103 ? -13.609 -9.766 1.526 1.00 60.47 103 LYS A CA 1
ATOM 812 C C . LYS A 1 103 ? -12.509 -9.056 0.736 1.00 60.47 103 LYS A C 1
ATOM 814 O O . LYS A 1 103 ? -12.688 -8.784 -0.451 1.00 60.47 103 LYS A O 1
ATOM 819 N N . TYR A 1 104 ? -11.401 -8.708 1.382 1.00 68.00 104 TYR A N 1
ATOM 820 C CA . TYR A 1 104 ? -10.275 -8.083 0.709 1.00 68.00 104 TYR A CA 1
ATOM 821 C C . TYR A 1 104 ? -9.514 -9.142 -0.103 1.00 68.00 104 TYR A C 1
ATOM 823 O O . TYR A 1 104 ? -9.346 -10.262 0.382 1.00 68.00 104 TYR A O 1
ATOM 831 N N . PRO A 1 105 ? -9.047 -8.834 -1.328 1.00 63.53 105 PRO A N 1
ATOM 832 C CA . PRO A 1 105 ? -8.265 -9.784 -2.110 1.00 63.53 105 PRO A CA 1
ATOM 833 C C . PRO A 1 105 ? -7.065 -10.300 -1.309 1.00 63.53 105 PRO A C 1
ATOM 835 O O . PRO A 1 105 ? -6.403 -9.512 -0.630 1.00 63.53 105 PRO A O 1
ATOM 838 N N . HIS A 1 106 ? -6.761 -11.597 -1.428 1.00 70.75 106 HIS A N 1
ATOM 839 C CA . HIS A 1 106 ? -5.555 -12.215 -0.864 1.00 70.75 106 HIS A CA 1
ATOM 840 C C . HIS A 1 106 ? -4.296 -11.671 -1.557 1.00 70.75 106 HIS A C 1
ATOM 842 O O . HIS A 1 106 ? -3.696 -12.329 -2.409 1.00 70.75 106 HIS A O 1
ATOM 848 N N . PHE A 1 107 ? -3.921 -10.436 -1.223 1.00 70.88 107 PHE A N 1
ATOM 849 C CA . PHE A 1 107 ? -2.787 -9.725 -1.805 1.00 70.88 107 PHE A CA 1
ATOM 850 C C . PHE A 1 107 ? -1.459 -10.408 -1.471 1.00 70.88 107 PHE A C 1
ATOM 852 O O . PHE A 1 107 ? -0.480 -10.192 -2.174 1.00 70.88 107 PHE A O 1
ATOM 859 N N . GLU A 1 108 ? -1.404 -11.248 -0.435 1.00 72.31 108 GLU A N 1
ATOM 860 C CA . GLU A 1 108 ? -0.203 -11.993 -0.057 1.00 72.31 108 GLU A CA 1
ATOM 861 C C . GLU A 1 108 ? 0.276 -12.912 -1.171 1.00 72.31 108 GLU A C 1
ATOM 863 O O . GLU A 1 108 ? 1.476 -13.079 -1.335 1.00 72.31 108 GLU A O 1
ATOM 868 N N . ARG A 1 109 ? -0.649 -13.451 -1.974 1.00 69.19 109 ARG A N 1
ATOM 869 C CA . ARG A 1 109 ? -0.315 -14.272 -3.149 1.00 69.19 109 ARG A CA 1
ATOM 870 C C . ARG A 1 109 ? 0.351 -13.473 -4.267 1.00 69.19 109 ARG A C 1
ATOM 872 O O . ARG A 1 109 ? 0.925 -14.059 -5.170 1.00 69.19 109 ARG A O 1
ATOM 879 N N . LEU A 1 110 ? 0.221 -12.150 -4.222 1.00 66.25 110 LEU A N 1
ATOM 880 C CA . LEU A 1 110 ? 0.798 -11.215 -5.184 1.00 66.25 110 LEU A CA 1
ATOM 881 C C . LEU A 1 110 ? 2.088 -10.587 -4.651 1.00 66.25 110 LEU A C 1
ATOM 883 O O . LEU A 1 110 ? 2.734 -9.821 -5.363 1.00 66.25 110 LEU A O 1
ATOM 887 N N . LEU A 1 111 ? 2.445 -10.859 -3.391 1.00 70.12 111 LEU A N 1
ATOM 888 C CA . LEU A 1 111 ? 3.734 -10.448 -2.867 1.00 70.12 111 LEU A CA 1
ATOM 889 C C . LEU A 1 111 ? 4.810 -11.339 -3.485 1.00 70.12 111 LEU A C 1
ATOM 891 O O . LEU A 1 111 ? 4.645 -12.559 -3.496 1.00 70.12 111 LEU A O 1
ATOM 895 N N . PRO A 1 112 ? 5.925 -10.753 -3.940 1.00 62.25 112 PRO A N 1
ATOM 896 C CA . PRO A 1 112 ? 7.077 -11.532 -4.350 1.00 62.25 112 PRO A CA 1
ATOM 897 C C . PRO A 1 112 ? 7.509 -12.476 -3.225 1.00 62.25 112 PRO A C 1
ATOM 899 O O . PRO A 1 112 ? 7.726 -12.036 -2.090 1.00 62.25 112 PRO A O 1
ATOM 902 N N . THR A 1 113 ? 7.631 -13.767 -3.525 1.00 61.81 113 THR A N 1
ATOM 903 C CA . THR A 1 113 ? 8.282 -14.727 -2.631 1.00 61.81 113 THR A CA 1
ATOM 904 C C . THR A 1 113 ? 9.791 -14.524 -2.708 1.00 61.81 113 THR A C 1
ATOM 906 O O . THR A 1 113 ? 10.333 -14.289 -3.786 1.00 61.81 113 THR A O 1
ATOM 909 N N . THR A 1 114 ? 10.482 -14.619 -1.571 1.00 54.25 114 THR A N 1
ATOM 910 C CA . THR A 1 114 ? 11.936 -14.396 -1.444 1.00 54.25 114 THR A CA 1
ATOM 911 C C . THR A 1 114 ? 12.798 -15.281 -2.346 1.00 54.25 114 THR A C 1
ATOM 913 O O . THR A 1 114 ? 13.950 -14.937 -2.590 1.00 54.25 114 THR A O 1
ATOM 916 N N . ASP A 1 115 ? 12.236 -16.369 -2.870 1.00 52.69 115 ASP A N 1
ATOM 917 C CA . ASP A 1 115 ? 12.938 -17.346 -3.705 1.00 52.69 115 ASP A CA 1
ATOM 918 C C . ASP A 1 115 ? 12.891 -17.018 -5.209 1.00 52.69 115 ASP A C 1
ATOM 920 O O . ASP A 1 115 ? 13.539 -17.688 -6.012 1.00 52.69 115 ASP A O 1
ATOM 924 N N . ALA A 1 116 ? 12.140 -15.989 -5.619 1.00 56.06 116 ALA A N 1
ATOM 925 C CA . ALA A 1 116 ? 12.114 -15.550 -7.009 1.00 56.06 116 ALA A CA 1
ATOM 926 C C . ALA A 1 116 ? 13.371 -14.720 -7.311 1.00 56.06 116 ALA A C 1
ATOM 928 O O . ALA A 1 116 ? 13.535 -13.605 -6.807 1.00 56.06 116 ALA A O 1
ATOM 929 N N . ALA A 1 117 ? 14.270 -15.275 -8.129 1.00 57.78 117 ALA A N 1
ATOM 930 C CA . ALA A 1 117 ? 15.491 -14.591 -8.533 1.00 57.78 117 ALA A CA 1
ATOM 931 C C . ALA A 1 117 ? 15.143 -13.296 -9.297 1.00 57.78 117 ALA A C 1
ATOM 933 O O . ALA A 1 117 ? 14.374 -13.352 -10.261 1.00 57.78 117 ALA A O 1
ATOM 934 N N . PRO A 1 118 ? 15.689 -12.135 -8.892 1.00 61.12 118 PRO A N 1
ATOM 935 C CA . PRO A 1 118 ? 15.439 -10.880 -9.584 1.00 61.12 118 PRO A CA 1
ATOM 936 C C . PRO A 1 118 ? 15.967 -10.968 -11.020 1.00 61.12 118 PRO A C 1
ATOM 938 O O . PRO A 1 118 ? 17.138 -11.280 -11.240 1.00 61.12 118 PRO A O 1
ATOM 941 N N . GLN A 1 119 ? 15.105 -10.697 -11.999 1.00 63.78 119 GLN A N 1
ATOM 942 C CA . GLN A 1 119 ? 15.503 -10.679 -13.406 1.00 63.78 119 GLN A CA 1
ATOM 943 C C . GLN A 1 119 ? 15.982 -9.282 -13.817 1.00 63.78 119 GLN A C 1
ATOM 945 O O . GLN A 1 119 ? 15.333 -8.275 -13.524 1.00 63.78 119 GLN A O 1
ATOM 950 N N . ASN A 1 120 ? 17.116 -9.223 -14.519 1.00 56.75 120 ASN A N 1
ATOM 951 C CA . ASN A 1 120 ? 17.647 -7.985 -15.089 1.00 56.75 120 ASN A CA 1
ATOM 952 C C . ASN A 1 120 ? 16.994 -7.708 -16.452 1.00 56.75 120 ASN A C 1
ATOM 954 O O . ASN A 1 120 ? 17.005 -8.571 -17.324 1.00 56.75 120 ASN A O 1
ATOM 958 N N . GLY A 1 121 ? 16.485 -6.492 -16.663 1.00 59.62 121 GLY A N 1
ATOM 959 C CA . GLY A 1 121 ? 15.935 -6.057 -17.950 1.00 59.62 121 GLY A CA 1
ATOM 960 C C . GLY A 1 121 ? 15.519 -4.585 -17.952 1.00 59.62 121 GLY A C 1
ATOM 961 O O . GLY A 1 121 ? 15.299 -3.991 -16.894 1.00 59.62 121 GLY A O 1
ATOM 962 N N . GLN A 1 122 ? 15.407 -3.975 -19.138 1.00 64.81 122 GLN A N 1
ATOM 963 C CA . GLN A 1 122 ? 14.798 -2.650 -19.267 1.00 64.81 122 GLN A CA 1
ATOM 964 C C . GLN A 1 122 ? 13.274 -2.781 -19.260 1.00 64.81 122 GLN A C 1
ATOM 966 O O . GLN A 1 122 ? 12.669 -3.362 -20.163 1.00 64.81 122 GLN A O 1
ATOM 971 N N . ILE A 1 123 ? 12.641 -2.196 -18.247 1.00 73.62 123 ILE A N 1
ATOM 972 C CA . ILE A 1 123 ? 11.185 -2.125 -18.165 1.00 73.62 123 ILE A CA 1
ATOM 973 C C . ILE A 1 123 ? 10.672 -0.762 -18.637 1.00 73.62 123 ILE A C 1
ATOM 975 O O . ILE A 1 123 ? 11.216 0.293 -18.314 1.00 73.62 123 ILE A O 1
ATOM 979 N N . CYS A 1 124 ? 9.578 -0.779 -19.387 1.00 74.62 124 CYS A N 1
ATOM 980 C CA . CYS A 1 124 ? 8.847 0.412 -19.793 1.00 74.62 124 CYS A CA 1
ATOM 981 C C . CYS A 1 124 ? 7.538 0.490 -19.011 1.00 74.62 124 CYS A C 1
ATOM 983 O O . CYS A 1 124 ? 6.617 -0.296 -19.231 1.00 74.62 124 CYS A O 1
ATOM 985 N N . LEU A 1 125 ? 7.442 1.454 -18.098 1.00 77.50 125 LEU A N 1
ATOM 986 C CA . LEU A 1 125 ? 6.214 1.721 -17.356 1.00 77.50 125 LEU A CA 1
ATOM 987 C C . LEU A 1 125 ? 5.208 2.482 -18.227 1.00 77.50 125 LEU A C 1
ATOM 989 O O . LEU A 1 125 ? 5.559 3.436 -18.922 1.00 77.50 125 LEU A O 1
ATOM 993 N N . ILE A 1 126 ? 3.933 2.106 -18.144 1.00 80.25 126 ILE A N 1
ATOM 994 C CA . ILE A 1 126 ? 2.853 2.834 -18.823 1.00 80.25 126 ILE A CA 1
ATOM 995 C C . ILE A 1 126 ? 2.605 4.173 -18.101 1.00 80.25 126 ILE A C 1
ATOM 997 O O . ILE A 1 126 ? 2.822 4.288 -16.893 1.00 80.25 126 ILE A O 1
ATOM 1001 N N . SER A 1 127 ? 2.111 5.191 -18.821 1.00 77.44 127 SER A N 1
ATOM 1002 C CA . SER A 1 127 ? 1.890 6.558 -18.305 1.00 77.44 127 SER A CA 1
ATOM 1003 C C . SER A 1 127 ? 1.151 6.613 -16.960 1.00 77.44 127 SER A C 1
ATOM 1005 O O . SER A 1 127 ? 1.546 7.362 -16.068 1.00 77.44 127 SER A O 1
ATOM 1007 N N . ASP A 1 128 ? 0.114 5.794 -16.770 1.00 76.19 128 ASP A N 1
ATOM 1008 C CA . ASP A 1 128 ? -0.627 5.737 -15.505 1.00 76.19 128 ASP A CA 1
ATOM 1009 C C . ASP A 1 128 ? 0.233 5.258 -14.326 1.00 76.19 128 ASP A C 1
ATOM 1011 O O . ASP A 1 128 ? 0.100 5.783 -13.221 1.00 76.19 128 ASP A O 1
ATOM 1015 N N . SER A 1 129 ? 1.112 4.280 -14.553 1.00 76.75 129 SER A N 1
ATOM 1016 C CA . SER A 1 129 ? 2.034 3.749 -13.543 1.00 76.75 129 SER A CA 1
ATOM 1017 C C . SER A 1 129 ? 3.078 4.798 -13.171 1.00 76.75 129 SER A C 1
ATOM 1019 O O . SER A 1 129 ? 3.316 5.035 -11.991 1.00 76.75 129 SER A O 1
ATOM 1021 N N . LEU A 1 130 ? 3.624 5.506 -14.165 1.00 76.50 130 LEU A N 1
ATOM 1022 C CA . LEU A 1 130 ? 4.540 6.628 -13.943 1.00 76.50 130 LEU A CA 1
ATOM 1023 C C . LEU A 1 130 ? 3.876 7.754 -13.144 1.00 76.50 130 LEU A C 1
ATOM 1025 O O . LEU A 1 130 ? 4.456 8.254 -12.186 1.00 76.50 130 LEU A O 1
ATOM 1029 N N . ARG A 1 131 ? 2.635 8.124 -13.486 1.00 77.12 131 ARG A N 1
ATOM 1030 C CA . ARG A 1 131 ? 1.863 9.136 -12.744 1.00 77.12 131 ARG A CA 1
ATOM 1031 C C . ARG A 1 131 ? 1.565 8.705 -11.312 1.00 77.12 131 ARG A C 1
ATOM 1033 O O . ARG A 1 131 ? 1.556 9.550 -10.424 1.00 77.12 131 ARG A O 1
ATOM 1040 N N . LEU A 1 132 ? 1.283 7.422 -11.087 1.00 78.19 132 LEU A N 1
ATOM 1041 C CA . LEU A 1 132 ? 1.073 6.874 -9.750 1.00 78.19 132 LEU A CA 1
ATOM 1042 C C . LEU A 1 132 ? 2.360 6.959 -8.925 1.00 78.19 132 LEU A C 1
ATOM 1044 O O . LEU A 1 132 ? 2.339 7.515 -7.830 1.00 78.19 132 LEU A O 1
ATOM 1048 N N . LEU A 1 133 ? 3.477 6.478 -9.474 1.00 78.31 133 LEU A N 1
ATOM 1049 C CA . LEU A 1 133 ? 4.780 6.520 -8.812 1.00 78.31 133 LEU A CA 1
ATOM 1050 C C . LEU A 1 133 ? 5.223 7.953 -8.521 1.00 78.31 133 LEU A C 1
ATOM 1052 O O . LEU A 1 133 ? 5.605 8.230 -7.396 1.00 78.31 133 LEU A O 1
ATOM 1056 N N . ALA A 1 134 ? 5.070 8.885 -9.464 1.00 76.06 134 ALA A N 1
ATOM 1057 C CA . ALA A 1 134 ? 5.415 10.297 -9.270 1.00 76.06 134 ALA A CA 1
ATOM 1058 C C . ALA A 1 134 ? 4.564 11.014 -8.203 1.00 76.06 134 ALA A C 1
ATOM 1060 O O . ALA A 1 134 ? 4.919 12.100 -7.754 1.00 76.06 134 ALA A O 1
ATOM 1061 N N . ARG A 1 135 ? 3.416 10.445 -7.810 1.00 76.06 135 ARG A N 1
ATOM 1062 C CA . ARG A 1 135 ? 2.595 10.951 -6.697 1.00 76.06 135 ARG A CA 1
ATOM 1063 C C . ARG A 1 135 ? 2.967 10.327 -5.354 1.00 76.06 135 ARG A C 1
ATOM 1065 O O . ARG A 1 135 ? 2.663 10.910 -4.319 1.00 76.06 135 ARG A O 1
ATOM 1072 N N . ILE A 1 136 ? 3.559 9.135 -5.379 1.00 75.25 136 ILE A N 1
ATOM 1073 C CA . ILE A 1 136 ? 4.018 8.406 -4.194 1.00 75.25 136 ILE A CA 1
ATOM 1074 C C . ILE A 1 136 ? 5.425 8.863 -3.804 1.00 75.25 136 ILE A C 1
ATOM 1076 O O . ILE A 1 136 ? 5.705 9.118 -2.635 1.00 75.25 136 ILE A O 1
ATOM 1080 N N . LEU A 1 137 ? 6.301 8.939 -4.798 1.00 76.44 137 LEU A N 1
ATOM 1081 C CA . LEU A 1 137 ? 7.722 9.178 -4.655 1.00 76.44 137 LEU A CA 1
ATOM 1082 C C . LEU A 1 137 ? 8.025 10.649 -4.958 1.00 76.44 137 LEU A C 1
ATOM 1084 O O . LEU A 1 137 ? 7.522 11.182 -5.950 1.00 76.44 137 LEU A O 1
ATOM 1088 N N . PRO A 1 138 ? 8.844 11.319 -4.132 1.00 72.69 138 PRO A N 1
ATOM 1089 C CA . PRO A 1 138 ? 9.288 12.680 -4.392 1.00 72.69 138 PRO A CA 1
ATOM 1090 C C . PRO A 1 138 ? 9.985 12.809 -5.747 1.00 72.69 138 PRO A C 1
ATOM 1092 O O . PRO A 1 138 ? 10.623 11.873 -6.231 1.00 72.69 138 PRO A O 1
ATOM 1095 N N . ALA A 1 139 ? 9.900 13.996 -6.348 1.00 72.44 139 ALA A N 1
ATOM 1096 C CA . ALA A 1 139 ? 10.619 14.282 -7.583 1.00 72.44 139 ALA A CA 1
ATOM 1097 C C . ALA A 1 139 ? 12.129 14.054 -7.389 1.00 72.44 139 ALA A C 1
ATOM 1099 O O . ALA A 1 139 ? 12.707 14.522 -6.410 1.00 72.44 139 ALA A O 1
ATOM 1100 N N . GLY A 1 140 ? 12.750 13.322 -8.318 1.00 70.06 140 GLY A N 1
ATOM 1101 C CA . GLY A 1 140 ? 14.175 12.985 -8.252 1.00 70.06 140 GLY A CA 1
ATOM 1102 C C . GLY A 1 140 ? 14.535 11.873 -7.261 1.00 70.06 140 GLY A C 1
ATOM 1103 O O . GLY A 1 140 ? 15.715 11.566 -7.138 1.00 70.06 140 GLY A O 1
ATOM 1104 N N . CYS A 1 141 ? 13.556 11.254 -6.585 1.00 74.62 141 CYS A N 1
ATOM 1105 C CA . CYS A 1 141 ? 13.787 10.080 -5.746 1.00 74.62 141 CYS A CA 1
ATOM 1106 C C . CYS A 1 141 ? 14.315 8.923 -6.615 1.00 74.62 141 CYS A C 1
ATOM 1108 O O . CYS A 1 141 ? 13.613 8.502 -7.544 1.00 74.62 141 CYS A O 1
ATOM 1110 N N . PRO A 1 142 ? 15.532 8.412 -6.352 1.00 74.31 142 PRO A N 1
ATOM 1111 C CA . PRO A 1 142 ? 16.033 7.229 -7.033 1.00 74.31 142 PRO A CA 1
ATOM 1112 C C . PRO A 1 142 ? 15.102 6.047 -6.765 1.00 74.31 142 PRO A C 1
ATOM 1114 O O . PRO A 1 142 ? 14.616 5.882 -5.647 1.00 74.31 142 PRO A O 1
ATOM 1117 N N . ILE A 1 143 ? 14.852 5.220 -7.779 1.00 77.31 143 ILE A N 1
ATOM 1118 C CA . ILE A 1 143 ? 14.037 4.014 -7.626 1.00 77.31 143 ILE A CA 1
ATOM 1119 C C . ILE A 1 143 ? 14.837 2.772 -7.970 1.00 77.31 143 ILE A C 1
ATOM 1121 O O . ILE A 1 143 ? 15.617 2.764 -8.919 1.00 77.31 143 ILE A O 1
ATOM 1125 N N . GLN A 1 144 ? 14.609 1.717 -7.201 1.00 80.06 144 GLN A N 1
ATOM 1126 C CA . GLN A 1 144 ? 15.012 0.366 -7.537 1.00 80.06 144 GLN A CA 1
ATOM 1127 C C . GLN A 1 144 ? 13.793 -0.361 -8.087 1.00 80.06 144 GLN A C 1
ATOM 1129 O O . GLN A 1 144 ? 12.701 -0.276 -7.518 1.00 80.06 144 GLN A O 1
ATOM 1134 N N . VAL A 1 145 ? 13.983 -1.064 -9.199 1.00 79.69 145 VAL A N 1
ATOM 1135 C CA . VAL A 1 145 ? 12.934 -1.872 -9.804 1.00 79.69 145 VAL A CA 1
ATOM 1136 C C . VAL A 1 145 ? 13.395 -3.315 -9.891 1.00 79.69 145 VAL A C 1
ATOM 1138 O O . VAL A 1 145 ? 14.477 -3.587 -10.404 1.00 79.69 145 VAL A O 1
ATOM 1141 N N . THR A 1 146 ? 12.551 -4.217 -9.409 1.00 80.75 146 THR A N 1
ATOM 1142 C CA . THR A 1 146 ? 12.782 -5.656 -9.423 1.00 80.75 146 THR A CA 1
ATOM 1143 C C . THR A 1 146 ? 11.620 -6.343 -10.126 1.00 80.75 146 THR A C 1
ATOM 1145 O O . THR A 1 146 ? 10.462 -6.044 -9.836 1.00 80.75 146 THR A O 1
ATOM 1148 N N . VAL A 1 147 ? 11.916 -7.260 -11.046 1.00 79.31 147 VAL A N 1
ATOM 1149 C CA . VAL A 1 147 ? 10.907 -8.071 -11.739 1.00 79.31 147 VAL A CA 1
ATOM 1150 C C . VAL A 1 147 ? 10.929 -9.486 -11.174 1.00 79.31 147 VAL A C 1
ATOM 1152 O O . VAL A 1 147 ? 12.001 -10.081 -11.043 1.00 79.31 147 VAL A O 1
ATOM 1155 N N . TYR A 1 148 ? 9.750 -10.007 -10.850 1.00 76.38 148 TYR A N 1
ATOM 1156 C CA . TYR A 1 148 ? 9.539 -11.355 -10.339 1.00 76.38 148 TYR A CA 1
ATOM 1157 C C . TYR A 1 148 ? 8.536 -12.082 -11.230 1.00 76.38 148 TYR A C 1
ATOM 1159 O O . TYR A 1 148 ? 7.454 -11.554 -11.465 1.00 76.38 148 TYR A O 1
ATOM 1167 N N . GLY A 1 149 ? 8.856 -13.290 -11.683 1.00 69.94 149 GLY A N 1
ATOM 1168 C CA . GLY A 1 149 ? 7.948 -14.099 -12.496 1.00 69.94 149 GLY A CA 1
ATOM 1169 C C . GLY A 1 149 ? 8.669 -14.934 -13.545 1.00 69.94 149 GLY A C 1
ATOM 1170 O O . GLY A 1 149 ? 9.897 -14.894 -13.652 1.00 69.94 149 GLY A O 1
ATOM 1171 N N . ASP A 1 150 ? 7.880 -15.721 -14.268 1.00 62.25 150 ASP A N 1
ATOM 1172 C CA . ASP A 1 150 ? 8.310 -16.508 -15.417 1.00 62.25 150 ASP A CA 1
ATOM 1173 C C . ASP A 1 150 ? 7.680 -15.909 -16.683 1.00 62.25 150 ASP A C 1
ATOM 1175 O O . ASP A 1 150 ? 6.449 -15.851 -16.806 1.00 62.25 150 ASP A O 1
ATOM 1179 N N . GLU A 1 151 ? 8.526 -15.488 -17.631 1.00 60.31 151 GLU A N 1
ATOM 1180 C CA . GLU A 1 151 ? 8.095 -14.969 -18.934 1.00 60.31 151 GLU A CA 1
ATOM 1181 C C . GLU A 1 151 ? 7.183 -15.966 -19.661 1.00 60.31 151 GLU A C 1
ATOM 1183 O O . GLU A 1 151 ? 6.255 -15.552 -20.360 1.00 60.31 151 GLU A O 1
ATOM 1188 N N . ALA A 1 152 ? 7.390 -17.273 -19.461 1.00 57.56 152 ALA A N 1
ATOM 1189 C CA . ALA A 1 152 ? 6.594 -18.319 -20.092 1.00 57.56 152 ALA A CA 1
ATOM 1190 C C . ALA A 1 152 ? 5.130 -18.322 -19.622 1.00 57.56 152 ALA A C 1
ATOM 1192 O O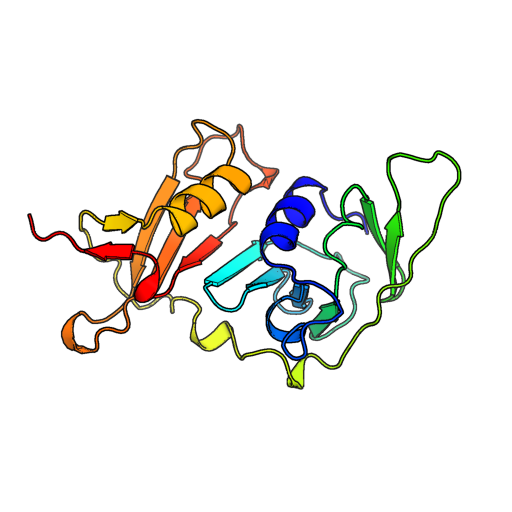 . ALA A 1 152 ? 4.238 -18.700 -20.383 1.00 57.56 152 ALA A O 1
ATOM 1193 N N . GLU A 1 153 ? 4.868 -17.875 -18.391 1.00 58.84 153 GLU A N 1
ATOM 1194 C CA . GLU A 1 153 ? 3.523 -17.835 -17.807 1.00 58.84 153 GLU A CA 1
ATOM 1195 C C . GLU A 1 153 ? 2.866 -16.451 -17.885 1.00 58.84 153 GLU A C 1
ATOM 1197 O O . GLU A 1 153 ? 1.696 -16.304 -17.528 1.00 58.84 153 GLU A O 1
ATOM 1202 N N . ASN A 1 154 ? 3.589 -15.437 -18.376 1.00 61.81 154 ASN A N 1
ATOM 1203 C CA . ASN A 1 154 ? 3.095 -14.068 -18.555 1.00 61.81 154 ASN A CA 1
ATOM 1204 C C . ASN A 1 154 ? 2.523 -13.446 -17.257 1.00 61.81 154 ASN A C 1
ATOM 1206 O O . ASN A 1 154 ? 1.618 -12.606 -17.287 1.00 61.81 154 ASN A O 1
ATOM 1210 N N . ASN A 1 155 ? 3.053 -13.879 -16.108 1.00 64.25 155 ASN A N 1
ATOM 1211 C CA . ASN A 1 155 ? 2.589 -13.530 -14.760 1.00 64.25 155 ASN A CA 1
ATOM 1212 C C . ASN A 1 155 ? 3.564 -12.615 -14.009 1.00 64.25 155 ASN A C 1
ATOM 1214 O O . ASN A 1 155 ? 3.491 -12.489 -12.786 1.00 64.25 155 ASN A O 1
ATOM 1218 N N . ASP A 1 156 ? 4.468 -11.963 -14.733 1.00 74.25 156 ASP A N 1
ATOM 1219 C CA . ASP A 1 156 ? 5.495 -11.127 -14.134 1.00 74.25 156 ASP A CA 1
ATOM 1220 C C . ASP A 1 156 ? 4.896 -9.967 -13.314 1.00 74.25 156 ASP A C 1
ATOM 1222 O O . ASP A 1 156 ? 4.097 -9.148 -13.792 1.00 74.25 156 ASP A O 1
ATOM 1226 N N . VAL A 1 157 ? 5.339 -9.853 -12.066 1.00 76.56 157 VAL A N 1
ATOM 1227 C CA . VAL A 1 157 ? 5.061 -8.726 -11.179 1.00 76.56 157 VAL A CA 1
ATOM 1228 C C . VAL A 1 157 ? 6.308 -7.868 -11.023 1.00 76.56 157 VAL A C 1
ATOM 1230 O O . VAL A 1 157 ? 7.425 -8.354 -10.862 1.00 76.56 157 VAL A O 1
ATOM 1233 N N . VAL A 1 158 ? 6.107 -6.556 -11.054 1.00 80.19 158 VAL A N 1
ATOM 1234 C CA . VAL A 1 158 ? 7.172 -5.571 -10.877 1.00 80.19 158 VAL A CA 1
ATOM 1235 C C . VAL A 1 158 ? 7.028 -4.925 -9.519 1.00 80.19 158 VAL A C 1
ATOM 1237 O O . VAL A 1 158 ? 5.991 -4.350 -9.191 1.00 80.19 158 VAL A O 1
ATOM 1240 N N . GLU A 1 159 ? 8.096 -4.978 -8.744 1.00 84.88 159 GLU A N 1
ATOM 1241 C CA . GLU A 1 159 ? 8.234 -4.242 -7.507 1.00 84.88 159 GLU A CA 1
ATOM 1242 C C . GLU A 1 159 ? 9.073 -2.989 -7.739 1.00 84.88 159 GLU A C 1
ATOM 1244 O O . GLU A 1 159 ? 10.187 -3.051 -8.254 1.00 84.88 159 GLU A O 1
ATOM 1249 N N . VAL A 1 160 ? 8.544 -1.847 -7.315 1.00 83.50 160 VAL A N 1
ATOM 1250 C CA . VAL A 1 160 ? 9.252 -0.568 -7.314 1.00 83.50 160 VAL A CA 1
ATOM 1251 C C . VAL A 1 160 ? 9.458 -0.116 -5.873 1.00 83.50 160 VAL A C 1
ATOM 1253 O O . VAL A 1 160 ? 8.498 -0.046 -5.096 1.00 83.50 160 VAL A O 1
ATOM 1256 N N . ARG A 1 161 ? 10.704 0.210 -5.526 1.00 82.25 161 ARG A N 1
ATOM 1257 C CA . ARG A 1 161 ? 11.125 0.730 -4.217 1.00 82.25 161 ARG A CA 1
ATOM 1258 C C . ARG A 1 161 ? 11.851 2.059 -4.392 1.00 82.25 161 ARG A C 1
ATOM 1260 O O . ARG A 1 161 ? 12.508 2.268 -5.407 1.00 82.25 161 ARG A O 1
ATOM 1267 N N . ALA A 1 162 ? 11.756 2.944 -3.403 1.00 75.75 162 ALA A N 1
ATOM 1268 C CA . ALA A 1 162 ? 12.693 4.061 -3.299 1.00 75.75 162 ALA A CA 1
ATOM 1269 C C . ALA A 1 162 ? 14.088 3.491 -2.988 1.00 75.75 162 ALA A C 1
ATOM 1271 O O . ALA A 1 162 ? 14.197 2.624 -2.124 1.00 75.75 162 ALA A O 1
ATOM 1272 N N . ASN A 1 163 ? 15.117 3.929 -3.712 1.00 70.94 163 ASN A N 1
ATOM 1273 C CA . ASN A 1 163 ? 16.493 3.478 -3.522 1.00 70.94 163 ASN A CA 1
ATOM 1274 C C . ASN A 1 163 ? 17.252 4.427 -2.578 1.00 70.94 163 ASN A C 1
ATOM 1276 O O . ASN A 1 163 ? 17.050 5.644 -2.613 1.00 70.94 163 ASN A O 1
ATOM 1280 N N . ASP A 1 164 ? 18.100 3.825 -1.748 1.00 60.47 164 ASP A N 1
ATOM 1281 C CA . ASP A 1 164 ? 18.744 4.339 -0.539 1.00 60.47 164 ASP A CA 1
ATOM 1282 C C . ASP A 1 164 ? 19.412 5.711 -0.687 1.00 60.47 164 ASP A C 1
ATOM 1284 O O . ASP A 1 164 ? 20.554 5.856 -1.119 1.00 60.47 164 ASP A O 1
ATOM 1288 N N . GLY A 1 165 ? 18.722 6.736 -0.207 1.00 54.03 165 GLY A N 1
ATOM 1289 C CA . GLY A 1 165 ? 19.367 7.939 0.288 1.00 54.03 165 GLY A CA 1
ATOM 1290 C C . GLY A 1 165 ? 18.612 8.386 1.524 1.00 54.03 165 GLY A C 1
ATOM 1291 O O . GLY A 1 165 ? 17.391 8.541 1.454 1.00 54.03 165 GLY A O 1
ATOM 1292 N N . ASP A 1 166 ? 19.326 8.621 2.624 1.00 57.16 166 ASP A N 1
ATOM 1293 C CA . ASP A 1 166 ? 18.842 9.031 3.960 1.00 57.16 166 ASP A CA 1
ATOM 1294 C C . ASP A 1 166 ? 17.831 10.206 3.959 1.00 57.16 166 ASP A C 1
ATOM 1296 O O . ASP A 1 166 ? 17.179 10.513 4.949 1.00 57.16 166 ASP A O 1
ATOM 1300 N N . ASN A 1 167 ? 17.624 10.850 2.811 1.00 62.88 167 ASN A N 1
ATOM 1301 C CA . ASN A 1 167 ? 16.644 11.905 2.574 1.00 62.88 167 ASN A CA 1
ATOM 1302 C C . ASN A 1 167 ? 15.175 11.429 2.534 1.00 62.88 167 ASN A C 1
ATOM 1304 O O . ASN A 1 167 ? 14.265 12.265 2.505 1.00 62.88 167 ASN A O 1
ATOM 1308 N N . TYR A 1 168 ? 14.917 10.115 2.499 1.00 67.50 168 TYR A N 1
ATOM 1309 C CA . TYR A 1 168 ? 13.569 9.553 2.342 1.00 67.50 168 TYR A CA 1
ATOM 1310 C C . TYR A 1 168 ? 13.218 8.457 3.363 1.00 67.50 168 TYR A C 1
ATOM 1312 O O . TYR A 1 168 ? 12.441 7.559 3.043 1.00 67.50 168 TYR A O 1
ATOM 1320 N N . GLU A 1 169 ? 13.719 8.549 4.602 1.00 69.50 169 GLU A N 1
ATOM 1321 C CA . GLU A 1 169 ? 13.451 7.582 5.690 1.00 69.50 169 GLU A CA 1
ATOM 1322 C C . GLU A 1 169 ? 11.961 7.229 5.865 1.00 69.50 169 GLU A C 1
ATOM 1324 O O . GLU A 1 169 ? 11.603 6.076 6.101 1.00 69.50 169 GLU A O 1
ATOM 1329 N N . GLU A 1 170 ? 11.049 8.192 5.687 1.00 69.56 170 GLU A N 1
ATOM 1330 C CA . GLU A 1 170 ? 9.603 7.949 5.807 1.00 69.56 170 GLU A CA 1
ATOM 1331 C C . GLU A 1 170 ? 9.039 6.976 4.750 1.00 69.56 170 GLU A C 1
ATOM 1333 O O . GLU A 1 170 ? 7.951 6.420 4.943 1.00 69.56 170 GLU A O 1
ATOM 1338 N N . LEU A 1 171 ? 9.765 6.776 3.645 1.00 70.12 171 LEU A N 1
ATOM 1339 C CA . LEU A 1 171 ? 9.442 5.875 2.535 1.00 70.12 171 LEU A CA 1
ATOM 1340 C C . LEU A 1 171 ? 10.256 4.572 2.580 1.00 70.12 171 LEU A C 1
ATOM 1342 O O . LEU A 1 171 ? 10.070 3.711 1.719 1.00 70.12 171 LEU A O 1
ATOM 1346 N N . ALA A 1 172 ? 11.135 4.404 3.571 1.00 74.12 172 ALA A N 1
ATOM 1347 C CA . ALA A 1 172 ? 11.983 3.226 3.685 1.00 74.12 172 ALA A CA 1
ATOM 1348 C C . ALA A 1 172 ? 11.150 1.932 3.759 1.00 74.12 172 ALA A C 1
ATOM 1350 O O . ALA A 1 172 ? 10.157 1.830 4.488 1.00 74.12 172 ALA A O 1
ATOM 1351 N N . GLY A 1 173 ? 11.549 0.945 2.951 1.00 76.44 173 GLY A N 1
ATOM 1352 C CA . GLY A 1 173 ? 10.883 -0.356 2.833 1.00 76.44 173 GLY A CA 1
ATOM 1353 C C . GLY A 1 173 ? 9.500 -0.327 2.170 1.00 76.44 173 GLY A C 1
ATOM 1354 O O . GLY A 1 173 ? 8.841 -1.367 2.085 1.00 76.44 173 GLY A O 1
ATOM 1355 N N . MET A 1 174 ? 9.039 0.835 1.698 1.00 82.75 174 MET A N 1
ATOM 1356 C CA . MET A 1 174 ? 7.800 0.952 0.940 1.00 82.75 174 MET A CA 1
ATOM 1357 C C . MET A 1 174 ? 7.945 0.285 -0.431 1.00 82.75 174 MET A C 1
ATOM 1359 O O . MET A 1 174 ? 8.940 0.473 -1.131 1.00 82.75 174 MET A O 1
ATOM 1363 N N . ARG A 1 175 ? 6.927 -0.484 -0.820 1.00 85.88 175 ARG A N 1
ATOM 1364 C CA . ARG A 1 175 ? 6.912 -1.268 -2.057 1.00 85.88 175 ARG A CA 1
ATOM 1365 C C . ARG A 1 175 ? 5.658 -0.976 -2.856 1.00 85.88 175 ARG A C 1
ATOM 1367 O O . ARG A 1 175 ? 4.552 -1.061 -2.321 1.00 85.88 175 ARG A O 1
ATOM 1374 N N . VAL A 1 176 ? 5.818 -0.693 -4.141 1.00 86.38 176 VAL A N 1
ATOM 1375 C CA . VAL A 1 176 ? 4.709 -0.628 -5.096 1.00 86.38 176 VAL A CA 1
ATOM 1376 C C . VAL A 1 176 ? 4.787 -1.852 -5.996 1.00 86.38 176 VAL A C 1
ATOM 1378 O O . VAL A 1 176 ? 5.770 -2.026 -6.707 1.00 86.38 176 VAL A O 1
ATOM 1381 N N . ILE A 1 177 ? 3.757 -2.694 -5.950 1.00 85.81 177 ILE A N 1
ATOM 1382 C CA . ILE A 1 177 ? 3.642 -3.920 -6.740 1.00 85.81 177 ILE A CA 1
ATOM 1383 C C . ILE A 1 177 ? 2.705 -3.663 -7.921 1.00 85.81 177 ILE A C 1
ATOM 1385 O O . ILE A 1 177 ? 1.533 -3.299 -7.752 1.00 85.81 177 ILE A O 1
ATOM 1389 N N . LEU A 1 178 ? 3.234 -3.850 -9.125 1.00 83.81 178 LEU A N 1
ATOM 1390 C CA . LEU A 1 178 ? 2.574 -3.629 -10.403 1.00 83.81 178 LEU A CA 1
ATOM 1391 C C . LEU A 1 178 ? 2.430 -4.965 -11.140 1.00 83.81 178 LEU A C 1
ATOM 1393 O O . LEU A 1 178 ? 3.408 -5.682 -11.318 1.00 83.81 178 LEU A O 1
ATOM 1397 N N . GLY A 1 179 ? 1.216 -5.290 -11.589 1.00 78.06 179 GLY A N 1
ATOM 1398 C CA . GLY A 1 179 ? 0.981 -6.472 -12.428 1.00 78.06 179 GLY A CA 1
ATOM 1399 C C . GLY A 1 179 ? 1.364 -6.257 -13.905 1.00 78.06 179 GLY A C 1
ATOM 1400 O O . GLY A 1 179 ? 1.655 -5.120 -14.294 1.00 78.06 179 GLY A O 1
ATOM 1401 N N . PRO A 1 180 ? 1.275 -7.303 -14.751 1.00 73.44 180 PRO A N 1
ATOM 1402 C CA . PRO A 1 180 ? 1.737 -7.290 -16.148 1.00 73.44 180 PRO A CA 1
ATOM 1403 C C . PRO A 1 180 ? 1.164 -6.149 -16.997 1.00 73.44 180 PRO A C 1
ATOM 1405 O O . PRO A 1 180 ? 1.847 -5.547 -17.811 1.00 73.44 180 PRO A O 1
ATOM 1408 N N . THR A 1 181 ? -0.090 -5.757 -16.766 1.00 74.56 181 THR A N 1
ATOM 1409 C CA . THR A 1 181 ? -0.773 -4.706 -17.546 1.00 74.56 181 THR A CA 1
ATOM 1410 C C . THR A 1 181 ? -0.285 -3.285 -17.263 1.00 74.56 181 THR A C 1
ATOM 1412 O O . THR A 1 181 ? -0.816 -2.325 -17.823 1.00 74.56 181 THR A O 1
ATOM 1415 N N . ARG A 1 182 ? 0.671 -3.105 -16.347 1.00 74.62 182 ARG A N 1
ATOM 1416 C CA . ARG A 1 182 ? 1.161 -1.793 -15.899 1.00 74.62 182 ARG A CA 1
ATOM 1417 C C . ARG A 1 182 ? 2.533 -1.426 -16.442 1.00 74.62 182 ARG A C 1
ATOM 1419 O O . ARG A 1 182 ? 2.986 -0.299 -16.206 1.00 74.62 182 ARG A O 1
ATOM 1426 N N . TRP A 1 183 ? 3.162 -2.331 -17.171 1.00 79.06 183 TRP A N 1
ATOM 1427 C CA . TRP A 1 183 ? 4.489 -2.169 -17.733 1.00 79.06 183 TRP A CA 1
ATOM 1428 C C . TRP A 1 183 ? 4.653 -3.103 -18.936 1.00 79.06 183 TRP A C 1
ATOM 1430 O O . TRP A 1 183 ? 3.782 -3.908 -19.239 1.00 79.06 183 TRP A O 1
ATOM 1440 N N . THR A 1 184 ? 5.749 -2.947 -19.660 1.00 75.50 184 THR A N 1
ATOM 1441 C CA . THR A 1 184 ? 6.137 -3.821 -20.770 1.00 75.50 184 THR A CA 1
ATOM 1442 C C . THR A 1 184 ? 7.635 -4.055 -20.687 1.00 75.50 184 THR A C 1
ATOM 1444 O O . THR A 1 184 ? 8.382 -3.127 -20.353 1.00 75.50 184 THR A O 1
ATOM 1447 N N . ARG A 1 185 ? 8.086 -5.280 -20.952 1.00 73.25 185 ARG A N 1
ATOM 1448 C CA . ARG A 1 185 ? 9.512 -5.588 -21.073 1.00 73.25 185 ARG A CA 1
ATOM 1449 C C . ARG A 1 185 ? 9.979 -5.165 -22.462 1.00 73.25 185 ARG A C 1
ATOM 1451 O O . ARG A 1 185 ? 9.284 -5.428 -23.442 1.00 73.25 185 ARG A O 1
ATOM 1458 N N . LYS A 1 186 ? 11.123 -4.488 -22.553 1.00 65.62 186 LYS A N 1
ATOM 1459 C CA . LYS A 1 186 ? 11.828 -4.341 -23.828 1.00 65.62 186 LYS A CA 1
ATOM 1460 C C . LYS A 1 186 ? 12.995 -5.310 -23.836 1.00 65.62 186 LYS A C 1
ATOM 1462 O O . LYS A 1 186 ? 13.851 -5.237 -22.957 1.00 65.62 186 LYS A O 1
ATOM 1467 N N . GLU A 1 187 ? 13.002 -6.194 -24.823 1.00 59.34 187 GLU A N 1
ATOM 1468 C CA . GLU A 1 187 ? 14.207 -6.929 -25.188 1.00 59.34 187 GLU A CA 1
ATOM 1469 C C . GLU A 1 187 ? 15.244 -5.922 -25.705 1.00 59.34 187 GLU A C 1
ATOM 1471 O O . GLU A 1 187 ? 14.890 -4.955 -26.392 1.00 59.34 187 GLU A O 1
ATOM 1476 N N . LEU A 1 188 ? 16.496 -6.104 -25.280 1.00 52.06 188 LEU A N 1
ATOM 1477 C CA . LEU A 1 188 ? 17.645 -5.318 -25.731 1.00 52.06 188 LEU A CA 1
ATOM 1478 C C . LEU A 1 188 ? 18.209 -5.898 -27.026 1.00 52.06 188 LEU A C 1
ATOM 1480 O O . LEU A 1 188 ? 18.320 -7.142 -27.097 1.00 52.06 188 LEU A O 1
#

Organism: NCBI:txid194702